Protein AF-A0A7J4ULU9-F1 (afdb_monomer_lite)

Structure (mmCIF, N/CA/C/O backbone):
data_AF-A0A7J4ULU9-F1
#
_entry.id   AF-A0A7J4ULU9-F1
#
loop_
_atom_site.group_PDB
_atom_site.id
_atom_site.type_symbol
_atom_site.label_atom_id
_atom_site.label_alt_id
_atom_site.label_comp_id
_atom_site.label_asym_id
_atom_site.label_entity_id
_atom_site.label_seq_id
_atom_site.pdbx_PDB_ins_code
_atom_site.Cartn_x
_atom_site.Cartn_y
_atom_site.Cartn_z
_atom_site.occupancy
_atom_site.B_iso_or_equiv
_atom_site.auth_seq_id
_atom_site.auth_comp_id
_atom_site.auth_asym_id
_atom_site.auth_atom_id
_atom_site.pdbx_PDB_model_num
ATOM 1 N N . MET A 1 1 ? 17.806 -40.632 -5.665 1.00 37.16 1 MET A N 1
ATOM 2 C CA . MET A 1 1 ? 18.180 -39.779 -4.515 1.00 37.16 1 MET A CA 1
ATOM 3 C C . MET A 1 1 ? 17.294 -38.554 -4.543 1.00 37.16 1 MET A C 1
ATOM 5 O O . MET A 1 1 ? 17.529 -37.665 -5.357 1.00 37.16 1 MET A O 1
ATOM 9 N N . ASP A 1 2 ? 16.265 -38.536 -3.700 1.00 34.25 2 ASP A N 1
ATOM 10 C CA . ASP A 1 2 ? 15.380 -37.383 -3.568 1.00 34.25 2 ASP A CA 1
ATOM 11 C C . ASP A 1 2 ? 16.182 -36.185 -3.070 1.00 34.25 2 ASP A C 1
ATOM 13 O O . ASP A 1 2 ? 16.735 -36.183 -1.966 1.00 34.25 2 ASP A O 1
ATOM 17 N N . LYS A 1 3 ? 16.294 -35.160 -3.916 1.00 36.47 3 LYS A N 1
ATOM 18 C CA . LYS A 1 3 ? 16.848 -33.873 -3.508 1.00 36.47 3 LYS A CA 1
ATOM 19 C C . LYS A 1 3 ? 15.833 -33.239 -2.566 1.00 36.47 3 LYS A C 1
ATOM 21 O O . LYS A 1 3 ? 14.922 -32.565 -3.032 1.00 36.47 3 LYS A O 1
ATOM 26 N N . LYS A 1 4 ? 15.990 -33.463 -1.255 1.00 39.88 4 LYS A N 1
ATOM 27 C CA . LYS A 1 4 ? 15.256 -32.711 -0.231 1.00 39.88 4 LYS A CA 1
ATOM 28 C C . LYS A 1 4 ? 15.354 -31.226 -0.574 1.00 39.88 4 LYS A C 1
ATOM 30 O O . LYS A 1 4 ? 16.458 -30.693 -0.729 1.00 39.88 4 LYS A O 1
ATOM 35 N N . GLU A 1 5 ? 14.202 -30.587 -0.756 1.00 34.53 5 GLU A N 1
ATOM 36 C CA . GLU A 1 5 ? 14.118 -29.152 -0.984 1.00 34.53 5 GLU A CA 1
ATOM 37 C C . GLU A 1 5 ? 14.754 -28.441 0.210 1.00 34.53 5 GLU A C 1
ATOM 39 O O . GLU A 1 5 ? 14.210 -28.400 1.308 1.00 34.53 5 GLU A O 1
ATOM 44 N N . THR A 1 6 ? 15.959 -27.917 0.003 1.00 38.84 6 THR A N 1
ATOM 45 C CA . THR A 1 6 ? 16.602 -27.038 0.976 1.00 38.84 6 THR A CA 1
ATOM 46 C C . THR A 1 6 ? 15.812 -25.744 1.010 1.00 38.84 6 THR A C 1
ATOM 48 O O . THR A 1 6 ? 15.718 -25.044 -0.006 1.00 38.84 6 THR A O 1
ATOM 51 N N . THR A 1 7 ? 15.231 -25.428 2.166 1.00 45.28 7 THR A N 1
ATOM 52 C CA . THR A 1 7 ? 14.490 -24.182 2.341 1.00 45.28 7 THR A CA 1
ATOM 53 C C . THR A 1 7 ? 15.442 -22.999 2.158 1.00 45.28 7 THR A C 1
ATOM 55 O O . THR A 1 7 ? 16.666 -23.115 2.292 1.00 45.28 7 THR A O 1
ATOM 58 N N . PHE A 1 8 ? 14.900 -21.817 1.858 1.00 34.31 8 PHE A N 1
ATOM 59 C CA . PHE A 1 8 ? 15.703 -20.592 1.780 1.00 34.31 8 PHE A CA 1
ATOM 60 C C . PHE A 1 8 ? 16.504 -20.347 3.078 1.00 34.31 8 PHE A C 1
ATOM 62 O O . PHE A 1 8 ? 17.618 -19.825 3.027 1.00 34.31 8 PHE A O 1
ATOM 69 N N . SER A 1 9 ? 15.977 -20.808 4.223 1.00 57.66 9 SER A N 1
ATOM 70 C CA . SER A 1 9 ? 16.643 -20.726 5.526 1.00 57.66 9 SER A CA 1
ATOM 71 C C . SER A 1 9 ? 17.900 -21.604 5.612 1.00 57.66 9 SER A C 1
ATOM 73 O O . SER A 1 9 ? 18.912 -21.165 6.156 1.00 57.66 9 SER A O 1
ATOM 75 N N . ASP A 1 10 ? 17.894 -22.784 4.985 1.00 69.56 10 ASP A N 1
ATOM 76 C CA . ASP A 1 10 ? 19.014 -23.733 5.044 1.00 69.56 10 ASP A CA 1
ATOM 77 C C . ASP A 1 10 ? 20.193 -23.255 4.196 1.00 69.56 10 ASP A C 1
ATOM 79 O O . ASP A 1 10 ? 21.352 -23.343 4.598 1.00 69.56 10 ASP A O 1
ATOM 83 N N . ARG A 1 11 ? 19.909 -22.652 3.037 1.00 67.94 11 ARG A N 1
ATOM 84 C CA . ARG A 1 11 ? 20.956 -22.069 2.182 1.00 67.94 11 ARG A CA 1
ATOM 85 C C . ARG A 1 11 ? 21.613 -20.855 2.826 1.00 67.94 11 ARG A C 1
ATOM 87 O O . ARG A 1 11 ? 22.824 -20.683 2.695 1.00 67.94 11 ARG A O 1
ATOM 94 N N . ALA A 1 12 ? 20.829 -20.032 3.521 1.00 71.38 12 ALA A N 1
ATOM 95 C CA . ALA A 1 12 ? 21.355 -18.897 4.267 1.00 71.38 12 ALA A CA 1
ATOM 96 C C . ALA A 1 12 ? 22.280 -19.366 5.401 1.00 71.38 12 ALA A C 1
ATOM 98 O O . ALA A 1 12 ? 23.395 -18.858 5.509 1.00 71.38 12 ALA A O 1
ATOM 99 N N . LYS A 1 13 ? 21.872 -20.389 6.168 1.00 80.69 13 LYS A N 1
ATOM 100 C CA . LYS A 1 13 ? 22.698 -20.994 7.227 1.00 80.69 13 LYS A CA 1
ATOM 101 C C . LYS A 1 13 ? 24.030 -21.519 6.692 1.00 80.69 13 LYS A C 1
ATOM 103 O O . LYS A 1 13 ? 25.082 -21.109 7.173 1.00 80.69 13 LYS A O 1
ATOM 108 N N . VAL A 1 14 ? 24.003 -22.328 5.629 1.00 82.25 14 VAL A N 1
ATOM 109 C CA . VAL A 1 14 ? 25.229 -22.844 4.988 1.00 82.25 14 VAL A CA 1
ATOM 110 C C . VAL A 1 14 ? 26.133 -21.702 4.507 1.00 82.25 14 VAL A C 1
ATOM 112 O O . VAL A 1 14 ? 27.355 -21.778 4.626 1.00 82.25 14 VAL A O 1
ATOM 115 N N . GLY A 1 15 ? 25.550 -20.625 3.973 1.00 80.94 15 GLY A N 1
ATOM 116 C CA . GLY A 1 15 ? 26.297 -19.438 3.556 1.00 80.94 15 GLY A CA 1
ATOM 117 C C . GLY A 1 15 ? 26.982 -18.706 4.714 1.00 80.94 15 GLY A C 1
ATOM 118 O O . GLY A 1 15 ? 28.115 -18.256 4.558 1.00 80.94 15 GLY A O 1
ATOM 119 N N . MET A 1 16 ? 26.319 -18.614 5.868 1.00 84.25 16 MET A N 1
ATOM 120 C CA . MET A 1 16 ? 26.855 -17.984 7.078 1.00 84.25 16 MET A CA 1
ATOM 121 C C . MET A 1 16 ? 27.982 -18.814 7.697 1.00 84.25 16 MET A C 1
ATOM 123 O O . MET A 1 16 ? 29.044 -18.268 7.972 1.00 84.25 16 MET A O 1
ATOM 127 N N . ILE A 1 17 ? 27.807 -20.135 7.792 1.00 88.00 17 ILE A N 1
ATOM 128 C CA . ILE A 1 17 ? 28.844 -21.062 8.275 1.00 88.00 17 ILE A CA 1
ATOM 129 C C . ILE A 1 17 ? 30.106 -20.949 7.411 1.00 88.00 17 ILE A C 1
ATOM 131 O O . ILE A 1 17 ? 31.205 -20.737 7.919 1.00 88.00 17 ILE A O 1
ATOM 135 N N . LYS A 1 18 ? 29.955 -20.999 6.080 1.00 87.12 18 LYS A N 1
ATOM 136 C CA . LYS A 1 18 ? 31.081 -20.834 5.145 1.00 87.12 18 LYS A CA 1
ATOM 137 C C . LYS A 1 18 ? 31.763 -19.474 5.265 1.00 87.12 18 LYS A C 1
ATOM 139 O O . LYS A 1 18 ? 32.968 -19.378 5.042 1.00 87.12 18 LYS A O 1
ATOM 144 N N . TRP A 1 19 ? 31.004 -18.420 5.563 1.00 90.00 19 TRP A N 1
ATOM 145 C CA . TRP A 1 19 ? 31.569 -17.094 5.777 1.00 90.00 19 TRP A CA 1
ATOM 146 C C . TRP A 1 19 ? 32.440 -17.065 7.038 1.00 90.00 19 TRP A C 1
ATOM 148 O O . TRP A 1 19 ? 33.569 -16.594 6.936 1.00 90.00 19 TRP A O 1
ATOM 158 N N . SER A 1 20 ? 31.979 -17.626 8.162 1.00 91.00 20 SER A N 1
ATOM 159 C CA . SER A 1 20 ? 32.756 -17.708 9.413 1.00 91.00 20 SER A CA 1
ATOM 160 C C . SER A 1 20 ? 34.044 -18.507 9.235 1.00 91.00 20 SER A C 1
ATOM 162 O O . SER A 1 20 ? 35.120 -17.999 9.536 1.00 91.00 20 SER A O 1
ATOM 164 N N . LEU A 1 21 ? 33.961 -19.688 8.609 1.00 91.75 21 LEU A N 1
ATOM 165 C CA . LEU A 1 21 ? 35.138 -20.511 8.294 1.00 91.75 21 LEU A CA 1
ATOM 166 C C . LEU A 1 21 ? 36.170 -19.746 7.447 1.00 91.75 21 LEU A C 1
ATOM 168 O O . LEU A 1 21 ? 37.372 -19.838 7.676 1.00 91.75 21 LEU A O 1
ATOM 172 N N . LYS A 1 22 ? 35.715 -18.941 6.475 1.00 90.56 22 LYS A N 1
ATOM 173 C CA . LYS A 1 22 ? 36.603 -18.119 5.632 1.00 90.56 22 LYS A CA 1
ATOM 174 C C . LYS A 1 22 ? 37.327 -17.012 6.417 1.00 90.56 22 LYS A C 1
ATOM 176 O O . LYS A 1 22 ? 38.350 -16.526 5.944 1.00 90.56 22 LYS A O 1
ATOM 181 N N . HIS A 1 23 ? 36.810 -16.613 7.577 1.00 90.25 23 HIS A N 1
ATOM 182 C CA . HIS A 1 23 ? 37.430 -15.613 8.453 1.00 90.25 23 HIS A CA 1
ATOM 183 C C . HIS A 1 23 ? 38.267 -16.251 9.569 1.00 90.25 23 HIS A C 1
ATOM 185 O O . HIS A 1 23 ? 38.680 -15.554 10.485 1.00 90.25 23 HIS A O 1
ATOM 191 N N . GLY A 1 24 ? 38.571 -17.549 9.454 1.00 93.12 24 GLY A N 1
ATOM 192 C CA . GLY A 1 24 ? 39.467 -18.254 10.369 1.00 93.12 24 GLY A CA 1
ATOM 193 C C . GLY A 1 24 ? 38.784 -18.809 11.614 1.00 93.12 24 GLY A C 1
ATOM 194 O O . GLY A 1 24 ? 39.467 -19.377 12.459 1.00 93.12 24 GLY A O 1
ATOM 195 N N . GLU A 1 25 ? 37.461 -18.689 11.719 1.00 95.81 25 GLU A N 1
ATOM 196 C CA . GLU A 1 25 ? 36.727 -19.271 12.837 1.00 95.81 25 GLU A CA 1
ATOM 197 C C . GLU A 1 25 ? 36.617 -20.786 12.700 1.00 95.81 25 GLU A C 1
ATOM 199 O O . GLU A 1 25 ? 36.428 -21.325 11.607 1.00 95.81 25 GLU A O 1
ATOM 204 N N . THR A 1 26 ? 36.674 -21.470 13.836 1.00 95.25 26 THR A N 1
ATOM 205 C CA . THR A 1 26 ? 36.493 -22.917 13.948 1.00 95.25 26 THR A CA 1
ATOM 206 C C . THR A 1 26 ? 35.528 -23.204 15.085 1.00 95.25 26 THR A C 1
ATOM 208 O O . THR A 1 26 ? 35.628 -22.576 16.133 1.00 95.25 26 THR A O 1
ATOM 211 N N . GLY A 1 27 ? 34.623 -24.158 14.906 1.00 94.50 27 GLY A N 1
ATOM 212 C CA . GLY A 1 27 ? 33.642 -24.514 15.926 1.00 94.50 27 GLY A CA 1
ATOM 213 C C . GLY A 1 27 ? 32.525 -25.373 15.354 1.00 94.50 27 GLY A C 1
ATOM 214 O O . GLY A 1 27 ? 32.543 -25.740 14.174 1.00 94.50 27 GLY A O 1
ATOM 215 N N . SER A 1 28 ? 31.553 -25.692 16.197 1.00 96.12 28 SER A N 1
ATOM 216 C CA . SER A 1 28 ? 30.284 -26.290 15.789 1.00 96.12 28 SER A CA 1
ATOM 217 C C . SER A 1 28 ? 29.508 -25.372 14.830 1.00 96.12 28 SER A C 1
ATOM 219 O O . SER A 1 28 ? 29.766 -24.170 14.734 1.00 96.12 28 SER A O 1
ATOM 221 N N . GLU A 1 29 ? 28.534 -25.926 14.099 1.00 91.00 29 GLU A N 1
ATOM 222 C CA . GLU A 1 29 ? 27.710 -25.129 13.177 1.00 91.00 29 GLU A CA 1
ATOM 223 C C . GLU A 1 29 ? 27.000 -23.965 13.883 1.00 91.00 29 GLU A C 1
ATOM 225 O O . GLU A 1 29 ? 26.914 -22.875 13.315 1.00 91.00 29 GLU A O 1
ATOM 230 N N . ASP A 1 30 ? 26.536 -24.171 15.118 1.00 89.44 30 ASP A N 1
ATOM 231 C CA . ASP A 1 30 ? 25.844 -23.146 15.898 1.00 89.44 30 ASP A CA 1
ATOM 232 C C . ASP A 1 30 ? 26.789 -22.014 16.323 1.00 89.44 30 ASP A C 1
ATOM 234 O O . ASP A 1 30 ? 26.444 -20.844 16.142 1.00 89.44 30 ASP A O 1
ATOM 238 N N . GLU A 1 31 ? 28.009 -22.334 16.766 1.00 91.62 31 GLU A N 1
ATOM 239 C CA . GLU A 1 31 ? 29.041 -21.338 17.099 1.00 91.62 31 GLU A CA 1
ATOM 240 C C . GLU A 1 31 ? 29.440 -20.516 15.864 1.00 91.62 31 GLU A C 1
ATOM 242 O O . GLU A 1 31 ? 29.519 -19.285 15.908 1.00 91.62 31 GLU A O 1
ATOM 247 N N . LEU A 1 32 ? 29.607 -21.176 14.712 1.00 91.56 32 LEU A N 1
ATOM 248 C CA . LEU A 1 32 ? 29.917 -20.505 13.448 1.00 91.56 32 LEU A CA 1
ATOM 249 C C . LEU A 1 32 ? 28.759 -19.614 12.975 1.00 91.56 32 LEU A C 1
ATOM 251 O O . LEU A 1 32 ? 28.996 -18.539 12.415 1.00 91.56 32 LEU A O 1
ATOM 255 N N . LEU A 1 33 ? 27.508 -20.031 13.186 1.00 83.00 33 LEU A N 1
ATOM 256 C CA . LEU A 1 33 ? 26.324 -19.232 12.869 1.00 83.00 33 LEU A CA 1
ATOM 257 C C . LEU A 1 33 ? 26.186 -18.019 13.785 1.00 83.00 33 LEU A C 1
ATOM 259 O O . LEU A 1 33 ? 25.854 -16.934 13.300 1.00 83.00 33 LEU A O 1
ATOM 263 N N . GLU A 1 34 ? 26.417 -18.187 15.083 1.00 83.19 34 GLU A N 1
ATOM 264 C CA . GLU A 1 34 ? 26.374 -17.106 16.063 1.00 83.19 34 GLU A CA 1
ATOM 265 C C . GLU A 1 34 ? 27.452 -16.061 15.769 1.00 83.19 34 GLU A C 1
ATOM 267 O O . GLU A 1 34 ? 27.141 -14.871 15.651 1.00 83.19 34 GLU A O 1
ATOM 272 N N . TYR A 1 35 ? 28.676 -16.511 15.481 1.00 90.94 35 TYR A N 1
ATOM 273 C CA . TYR A 1 35 ? 29.751 -15.641 15.022 1.00 90.94 35 TYR A CA 1
ATOM 274 C C . TYR A 1 35 ? 29.369 -14.868 13.753 1.00 90.94 35 TYR A C 1
ATOM 276 O O . TYR A 1 35 ? 29.525 -13.645 13.696 1.00 90.94 35 TYR A O 1
ATOM 284 N N . ALA A 1 36 ? 28.826 -15.549 12.735 1.00 87.62 36 ALA A N 1
ATOM 285 C CA . ALA A 1 36 ? 28.378 -14.892 11.509 1.00 87.62 36 ALA A CA 1
ATOM 286 C C . ALA A 1 36 ? 27.279 -13.859 11.790 1.00 87.62 36 ALA A C 1
ATOM 288 O O . ALA A 1 36 ? 27.306 -12.775 11.217 1.00 87.62 36 ALA A O 1
ATOM 289 N N . ARG A 1 37 ? 26.312 -14.154 12.668 1.00 80.56 37 ARG A N 1
ATOM 290 C CA . ARG A 1 37 ? 25.234 -13.213 13.028 1.00 80.56 37 ARG A CA 1
ATOM 291 C C . ARG A 1 37 ? 25.770 -11.965 13.723 1.00 80.56 37 ARG A C 1
ATOM 293 O O . ARG A 1 37 ? 25.309 -10.870 13.409 1.00 80.56 37 ARG A O 1
ATOM 300 N N . ALA A 1 38 ? 26.732 -12.130 14.629 1.00 82.62 38 ALA A N 1
ATOM 301 C CA . ALA A 1 38 ? 27.337 -11.028 15.370 1.00 82.62 38 ALA A CA 1
ATOM 302 C C . ALA A 1 38 ? 28.232 -10.143 14.482 1.00 82.62 38 ALA A C 1
ATOM 304 O O . ALA A 1 38 ? 28.237 -8.919 14.625 1.00 82.62 38 ALA A O 1
ATOM 305 N N . ASN A 1 39 ? 28.956 -10.751 13.535 1.00 84.62 39 ASN A N 1
ATOM 306 C CA . ASN A 1 39 ? 30.014 -10.075 12.778 1.00 84.62 39 ASN A CA 1
ATOM 307 C C . ASN A 1 39 ? 29.630 -9.691 11.346 1.00 84.62 39 ASN A C 1
ATOM 309 O O . ASN A 1 39 ? 30.207 -8.758 10.782 1.00 84.62 39 ASN A O 1
ATOM 313 N N . MET A 1 40 ? 28.609 -10.317 10.753 1.00 80.00 40 MET A N 1
ATOM 314 C CA . MET A 1 40 ? 28.008 -9.838 9.508 1.00 80.00 40 MET A CA 1
ATOM 315 C C . MET A 1 40 ? 27.129 -8.616 9.802 1.00 80.00 40 MET A C 1
ATOM 317 O O . MET A 1 40 ? 25.906 -8.662 9.665 1.00 80.00 40 MET A O 1
ATOM 321 N N . LYS A 1 41 ? 27.749 -7.492 10.188 1.00 58.91 41 LYS A N 1
ATOM 322 C CA . LYS A 1 41 ? 27.082 -6.190 10.312 1.00 58.91 41 LYS A CA 1
ATOM 323 C C . LYS A 1 41 ? 26.489 -5.810 8.964 1.00 58.91 41 LYS A C 1
ATOM 325 O O . LYS A 1 41 ? 27.201 -5.331 8.088 1.00 58.91 41 LYS A O 1
ATOM 330 N N . GLY A 1 42 ? 25.194 -6.076 8.801 1.00 57.44 42 GLY A N 1
ATOM 331 C CA . GLY A 1 42 ? 24.359 -5.549 7.728 1.00 57.44 42 GLY A CA 1
ATOM 332 C C . GLY A 1 42 ? 25.014 -5.572 6.354 1.00 57.44 42 GLY A C 1
ATOM 333 O O . GLY A 1 42 ? 24.895 -4.587 5.631 1.00 57.44 42 GLY A O 1
ATOM 334 N N . VAL A 1 43 ? 25.724 -6.651 5.987 1.00 49.59 43 VAL A N 1
ATOM 335 C CA . VAL A 1 43 ? 26.193 -6.773 4.608 1.00 49.59 43 VAL A CA 1
ATOM 336 C C . VAL A 1 43 ? 24.951 -7.005 3.780 1.00 49.59 43 VAL A C 1
ATOM 338 O O . VAL A 1 43 ? 24.482 -8.138 3.674 1.00 49.59 43 VAL A O 1
ATOM 341 N N . ASP A 1 44 ? 24.396 -5.895 3.301 1.00 50.47 44 ASP A N 1
ATOM 342 C CA . ASP A 1 44 ? 23.133 -5.810 2.604 1.00 50.47 44 ASP A CA 1
ATOM 343 C C . ASP A 1 44 ? 23.095 -6.946 1.591 1.00 50.47 44 ASP A C 1
ATOM 345 O O . ASP A 1 44 ? 23.862 -6.981 0.624 1.00 50.47 44 ASP A O 1
ATOM 349 N N . HIS A 1 45 ? 22.269 -7.947 1.882 1.00 44.72 45 HIS A N 1
ATOM 350 C CA . HIS A 1 45 ? 22.198 -9.151 1.073 1.00 44.72 45 HIS A CA 1
ATOM 351 C C . HIS A 1 45 ? 21.811 -8.772 -0.361 1.00 44.72 45 HIS A C 1
ATOM 353 O O . HIS A 1 45 ? 22.281 -9.393 -1.312 1.00 44.72 45 HIS A O 1
ATOM 359 N N . SER A 1 46 ? 21.067 -7.670 -0.521 1.00 42.28 46 SER A N 1
ATOM 360 C CA . SER A 1 46 ? 20.755 -7.083 -1.814 1.00 42.28 46 SER A CA 1
ATOM 361 C C . SER A 1 46 ? 22.005 -6.540 -2.515 1.00 42.28 46 SER A C 1
ATOM 363 O O . SER A 1 46 ? 22.187 -6.827 -3.692 1.00 42.28 46 SER A O 1
ATOM 365 N N . SER A 1 47 ? 22.933 -5.879 -1.813 1.00 45.00 47 SER A N 1
ATOM 366 C CA . SER A 1 47 ? 24.213 -5.411 -2.371 1.00 45.00 47 SER A CA 1
ATOM 367 C C . SER A 1 47 ? 25.132 -6.556 -2.819 1.00 45.00 47 SER A C 1
ATOM 369 O O . SER A 1 47 ? 25.782 -6.450 -3.858 1.00 45.00 47 SER A O 1
ATOM 371 N N . LYS A 1 48 ? 25.154 -7.682 -2.091 1.00 51.47 48 LYS A N 1
ATOM 372 C CA . LYS A 1 48 ? 25.918 -8.887 -2.467 1.00 51.47 48 LYS A CA 1
ATOM 373 C C . LYS A 1 48 ? 25.273 -9.642 -3.623 1.00 51.47 48 LYS A C 1
ATOM 375 O O . LYS A 1 48 ? 25.990 -10.102 -4.504 1.00 51.47 48 LYS A O 1
ATOM 380 N N . VAL A 1 49 ? 23.944 -9.744 -3.651 1.00 49.44 49 VAL A N 1
ATOM 381 C CA . VAL A 1 49 ? 23.206 -10.321 -4.785 1.00 49.44 49 VAL A CA 1
ATOM 382 C C . VAL A 1 49 ? 23.364 -9.439 -6.025 1.00 49.44 49 VAL A C 1
ATOM 384 O O . VAL A 1 49 ? 23.646 -9.966 -7.095 1.00 49.44 49 VAL A O 1
ATOM 387 N N . LYS A 1 50 ? 23.290 -8.108 -5.883 1.00 46.81 50 LYS A N 1
ATOM 388 C CA . LYS A 1 50 ? 23.573 -7.140 -6.954 1.00 46.81 50 LYS A CA 1
ATOM 389 C C . LYS A 1 50 ? 25.006 -7.292 -7.457 1.00 46.81 50 LYS A C 1
ATOM 391 O O . LYS A 1 50 ? 25.191 -7.511 -8.648 1.00 46.81 50 LYS A O 1
ATOM 396 N N . LYS A 1 51 ? 26.009 -7.276 -6.568 1.00 54.22 51 LYS A N 1
ATOM 397 C CA . LYS A 1 51 ? 27.411 -7.519 -6.944 1.00 54.22 51 LYS A CA 1
ATOM 398 C C . LYS A 1 51 ? 27.595 -8.878 -7.611 1.00 54.22 51 LYS A C 1
ATOM 400 O O . LYS A 1 51 ? 28.296 -8.932 -8.601 1.00 54.22 51 LYS A O 1
ATOM 405 N N . GLY A 1 52 ? 26.943 -9.935 -7.129 1.00 61.00 52 GLY A N 1
ATOM 406 C CA . GLY A 1 52 ? 27.049 -11.284 -7.691 1.00 61.00 52 GLY A CA 1
ATOM 407 C C . GLY A 1 52 ? 26.369 -11.459 -9.051 1.00 61.00 52 GLY A C 1
ATOM 408 O O . GLY A 1 52 ? 26.850 -12.224 -9.878 1.00 61.00 52 GLY A O 1
ATOM 409 N N . ILE A 1 53 ? 25.256 -10.763 -9.303 1.00 51.69 53 ILE A N 1
ATOM 410 C CA . ILE A 1 53 ? 24.586 -10.764 -10.612 1.00 51.69 53 ILE A CA 1
ATOM 411 C C . ILE A 1 53 ? 25.389 -9.918 -11.605 1.00 51.69 53 ILE A C 1
ATOM 413 O O . ILE A 1 53 ? 25.664 -10.396 -12.700 1.00 51.69 53 ILE A O 1
ATOM 417 N N . HIS A 1 54 ? 25.826 -8.718 -11.211 1.00 54.78 54 HIS A N 1
ATOM 418 C CA . HIS A 1 54 ? 26.652 -7.849 -12.055 1.00 54.78 54 HIS A CA 1
ATOM 419 C C . HIS A 1 54 ? 28.067 -8.395 -12.285 1.00 54.78 54 HIS A C 1
ATOM 421 O O . HIS A 1 54 ? 28.627 -8.173 -13.344 1.00 54.78 54 HIS A O 1
ATOM 427 N N . SER A 1 55 ? 28.644 -9.143 -11.341 1.00 64.12 55 SER A N 1
ATOM 428 C CA . SER A 1 55 ? 29.941 -9.802 -11.543 1.00 64.12 55 SER A CA 1
ATOM 429 C C . SER A 1 55 ? 29.841 -11.068 -12.389 1.00 64.12 55 SER A C 1
ATOM 431 O O . SER A 1 55 ? 30.862 -11.596 -12.809 1.00 64.12 55 SER A O 1
ATOM 433 N N . LYS A 1 56 ? 28.636 -11.631 -12.543 1.00 70.81 56 LYS A N 1
ATOM 434 C CA . LYS A 1 56 ? 28.400 -12.835 -13.349 1.00 70.81 56 LYS A CA 1
ATOM 435 C C . LYS A 1 56 ? 28.036 -12.494 -14.795 1.00 70.81 56 LYS A C 1
ATOM 437 O O . LYS A 1 56 ? 28.244 -13.324 -15.675 1.00 70.81 56 LYS A O 1
ATOM 442 N N . TYR A 1 57 ? 27.456 -11.319 -15.021 1.00 71.38 57 TYR A N 1
ATOM 443 C CA . TYR A 1 57 ? 27.003 -10.868 -16.328 1.00 71.38 57 TYR A CA 1
ATOM 444 C C . TYR A 1 57 ? 27.566 -9.476 -16.601 1.00 71.38 57 TYR A C 1
ATOM 446 O O . TYR A 1 57 ? 27.164 -8.508 -15.958 1.00 71.38 57 TYR A O 1
ATOM 454 N N . ASP A 1 58 ? 28.452 -9.390 -17.591 1.00 72.06 58 ASP A N 1
ATOM 455 C CA . ASP A 1 58 ? 29.207 -8.174 -17.925 1.00 72.06 58 ASP A CA 1
ATOM 456 C C . ASP A 1 58 ? 28.340 -7.054 -18.526 1.00 72.06 58 ASP A C 1
ATOM 458 O O . ASP A 1 58 ? 28.805 -5.936 -18.739 1.00 72.06 58 ASP A O 1
ATOM 462 N N . SER A 1 59 ? 27.064 -7.332 -18.813 1.00 73.69 59 SER A N 1
ATOM 463 C CA . SER A 1 59 ? 26.135 -6.355 -19.372 1.00 73.69 59 SER A CA 1
ATOM 464 C C . SER A 1 59 ? 24.692 -6.570 -18.912 1.00 73.69 59 SER A C 1
ATOM 466 O O . SER A 1 59 ? 24.261 -7.671 -18.558 1.00 73.69 59 SER A O 1
ATOM 468 N N . GLN A 1 60 ? 23.904 -5.495 -18.973 1.00 57.38 60 GLN A N 1
ATOM 469 C CA . GLN A 1 60 ? 22.464 -5.520 -18.701 1.00 57.38 60 GLN A CA 1
ATOM 470 C C . GLN A 1 60 ? 21.688 -6.401 -19.702 1.00 57.38 60 GLN A C 1
ATOM 472 O O . GLN A 1 60 ? 20.666 -6.993 -19.339 1.00 57.38 60 GLN A O 1
ATOM 477 N N . GLY A 1 61 ? 22.190 -6.535 -20.936 1.00 71.38 61 GLY A N 1
ATOM 478 C CA . GLY A 1 61 ? 21.627 -7.432 -21.950 1.00 71.38 61 GLY A CA 1
ATOM 479 C C . GLY A 1 61 ? 21.675 -8.892 -21.499 1.00 71.38 61 GLY A C 1
ATOM 480 O O . GLY A 1 61 ? 20.642 -9.554 -21.448 1.00 71.38 61 GLY A O 1
ATOM 481 N N . LEU A 1 62 ? 22.837 -9.347 -21.023 1.00 65.56 62 LEU A N 1
ATOM 482 C CA . LEU A 1 62 ? 23.037 -10.721 -20.547 1.00 65.56 62 LEU A CA 1
ATOM 483 C C . LEU A 1 62 ? 22.182 -11.059 -19.314 1.00 65.56 62 LEU A C 1
ATOM 485 O O . LEU A 1 62 ? 21.680 -12.175 -19.176 1.00 65.56 62 LEU A O 1
ATOM 489 N N . ILE A 1 63 ? 21.965 -10.085 -18.423 1.00 56.88 63 ILE A N 1
ATOM 490 C CA . ILE A 1 63 ? 21.059 -10.246 -17.274 1.00 56.88 63 ILE A CA 1
ATOM 491 C C . ILE A 1 63 ? 19.618 -10.472 -17.754 1.00 56.88 63 ILE A C 1
ATOM 493 O O . ILE A 1 63 ? 18.920 -11.353 -17.242 1.00 56.88 63 ILE A O 1
ATOM 497 N N . SER A 1 64 ? 19.178 -9.687 -18.739 1.00 62.00 64 SER A N 1
ATOM 498 C CA . SER A 1 64 ? 17.825 -9.763 -19.303 1.00 62.00 64 SER A CA 1
ATOM 499 C C . SER A 1 64 ? 17.603 -11.082 -20.047 1.00 62.00 64 SER A C 1
ATOM 501 O O . SER A 1 64 ? 16.577 -11.739 -19.862 1.00 62.00 64 SER A O 1
ATOM 503 N N . GLU A 1 65 ? 18.595 -11.523 -20.820 1.00 73.06 65 GLU A N 1
ATOM 504 C CA . GLU A 1 65 ? 18.595 -12.823 -21.494 1.00 73.06 65 GLU A CA 1
ATOM 505 C C . GLU A 1 65 ? 18.496 -13.984 -20.501 1.00 73.06 65 GLU A C 1
ATOM 507 O O . GLU A 1 65 ? 17.656 -14.871 -20.668 1.00 73.06 65 GLU A O 1
ATOM 512 N N . GLU A 1 66 ? 19.283 -13.966 -19.422 1.00 76.19 66 GLU A N 1
ATOM 513 C CA . GLU A 1 66 ? 19.218 -14.998 -18.385 1.00 76.19 66 GLU A CA 1
ATOM 514 C C . GLU A 1 66 ? 17.857 -15.014 -17.677 1.00 76.19 66 GLU A C 1
ATOM 516 O O . GLU A 1 66 ? 17.323 -16.089 -17.378 1.00 76.19 66 GLU A O 1
ATOM 521 N N . TYR A 1 67 ? 17.276 -13.845 -17.394 1.00 66.06 67 TYR A N 1
ATOM 522 C CA . TYR A 1 67 ? 15.946 -13.760 -16.794 1.00 66.06 67 TYR A CA 1
ATOM 523 C C . TYR A 1 67 ? 14.889 -14.386 -17.711 1.00 66.06 67 TYR A C 1
ATOM 525 O O . TYR A 1 67 ? 14.144 -15.276 -17.284 1.00 66.06 67 TYR A O 1
ATOM 533 N N . ASN A 1 68 ? 14.892 -14.000 -18.990 1.00 72.56 68 ASN A N 1
ATOM 534 C CA . ASN A 1 68 ? 14.009 -14.558 -20.012 1.00 72.56 68 ASN A CA 1
ATOM 535 C C . ASN A 1 68 ? 14.189 -16.073 -20.145 1.00 72.56 68 ASN A C 1
ATOM 537 O O . ASN A 1 68 ? 13.207 -16.818 -20.191 1.00 72.56 68 ASN A O 1
ATOM 541 N N . ARG A 1 69 ? 15.435 -16.556 -20.124 1.00 85.12 69 ARG A N 1
ATOM 542 C CA . ARG A 1 69 ? 15.754 -17.986 -20.163 1.00 85.12 69 ARG A CA 1
ATOM 543 C C . ARG A 1 69 ? 15.180 -18.728 -18.956 1.00 85.12 69 ARG A C 1
ATOM 545 O O . ARG A 1 69 ? 14.547 -19.768 -19.119 1.00 85.12 69 ARG A O 1
ATOM 552 N N . ARG A 1 70 ? 15.349 -18.208 -17.736 1.00 79.44 70 ARG A N 1
ATOM 553 C CA . ARG A 1 70 ? 14.802 -18.827 -16.510 1.00 79.44 70 ARG A CA 1
ATOM 554 C C . ARG A 1 70 ? 13.282 -18.871 -16.506 1.00 79.44 70 ARG A C 1
ATOM 556 O O . ARG A 1 70 ? 12.710 -19.885 -16.110 1.00 79.44 70 ARG A O 1
ATOM 563 N N . MET A 1 71 ? 12.646 -17.789 -16.946 1.00 84.25 71 MET A N 1
ATOM 564 C CA . MET A 1 71 ? 11.196 -17.715 -17.088 1.00 84.25 71 MET A CA 1
ATOM 565 C C . MET A 1 71 ? 10.702 -18.762 -18.091 1.00 84.25 71 MET A C 1
ATOM 567 O O . MET A 1 71 ? 9.862 -19.587 -17.738 1.00 84.25 71 MET A O 1
ATOM 571 N N . LYS A 1 72 ? 11.285 -18.813 -19.295 1.00 87.50 72 LYS A N 1
ATOM 572 C CA . LYS A 1 72 ? 10.945 -19.824 -20.304 1.00 87.50 72 LYS A CA 1
ATOM 573 C C . LYS A 1 72 ? 11.175 -21.249 -19.793 1.00 87.50 72 LYS A C 1
ATOM 575 O O . LYS A 1 72 ? 10.314 -22.092 -19.976 1.00 87.50 72 LYS A O 1
ATOM 580 N N . LEU A 1 73 ? 12.254 -21.523 -19.056 1.00 89.88 73 LEU A N 1
ATOM 581 C CA . LEU A 1 73 ? 12.476 -22.833 -18.419 1.00 89.88 73 LEU A CA 1
ATOM 582 C C . LEU A 1 73 ? 11.428 -23.193 -17.360 1.00 89.88 73 LEU A C 1
ATOM 584 O O . LEU A 1 73 ? 11.173 -24.372 -17.118 1.00 89.88 73 LEU A O 1
ATOM 588 N N . LYS A 1 74 ? 10.872 -22.204 -16.658 1.00 86.81 74 LYS A N 1
ATOM 589 C CA . LYS A 1 74 ? 9.778 -22.424 -15.707 1.00 86.81 74 LYS A CA 1
ATOM 590 C C . LYS A 1 74 ? 8.492 -22.791 -16.449 1.00 86.81 74 LYS A C 1
ATOM 592 O O . LYS A 1 74 ? 7.831 -23.742 -16.059 1.00 86.81 74 LYS A O 1
ATOM 597 N N . ILE A 1 75 ? 8.190 -22.073 -17.527 1.00 90.12 75 ILE A N 1
ATOM 598 C CA . ILE A 1 75 ? 6.995 -22.278 -18.357 1.00 90.12 75 ILE A CA 1
ATOM 599 C C . ILE A 1 75 ? 7.070 -23.610 -19.111 1.00 90.12 75 ILE A C 1
ATOM 601 O O . ILE A 1 75 ? 6.108 -24.368 -19.101 1.00 90.12 75 ILE A O 1
ATOM 605 N N . ALA A 1 76 ? 8.233 -23.932 -19.681 1.00 95.56 76 ALA A N 1
ATOM 606 C CA . ALA A 1 76 ? 8.522 -25.222 -20.303 1.00 95.56 76 ALA A CA 1
ATOM 607 C C . ALA A 1 76 ? 8.200 -26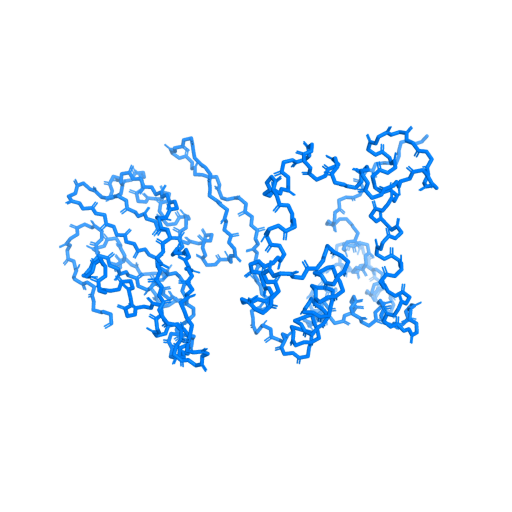.384 -19.357 1.00 95.56 76 ALA A C 1
ATOM 609 O O . ALA A 1 76 ? 7.489 -27.306 -19.730 1.00 95.56 76 ALA A O 1
ATOM 610 N N . ARG A 1 77 ? 8.656 -26.291 -18.100 1.00 95.06 77 ARG A N 1
ATOM 611 C CA . ARG A 1 77 ? 8.359 -27.287 -17.061 1.00 95.06 77 ARG A CA 1
ATOM 612 C C . ARG A 1 77 ? 6.891 -27.315 -16.648 1.00 95.06 77 ARG A C 1
ATOM 614 O O . ARG A 1 77 ? 6.388 -28.385 -16.353 1.00 95.06 77 ARG A O 1
ATOM 621 N N . TYR A 1 78 ? 6.223 -26.164 -16.599 1.00 93.94 78 TYR A N 1
ATOM 622 C CA . TYR A 1 78 ? 4.807 -26.086 -16.235 1.00 93.94 78 TYR A CA 1
ATOM 623 C C . TYR A 1 78 ? 3.910 -26.806 -17.252 1.00 93.94 78 TYR A C 1
ATOM 625 O O . TYR A 1 78 ? 2.984 -27.500 -16.856 1.00 93.94 78 TYR A O 1
ATOM 633 N N . TYR A 1 79 ? 4.211 -26.669 -18.547 1.00 95.69 79 TYR A N 1
ATOM 634 C CA . TYR A 1 79 ? 3.451 -27.301 -19.632 1.00 95.69 79 TYR A CA 1
ATOM 635 C C . TYR A 1 79 ? 4.023 -28.631 -20.129 1.00 95.69 79 TYR A C 1
ATOM 637 O O . TYR A 1 79 ? 3.483 -29.183 -21.081 1.00 95.69 79 TYR A O 1
ATOM 645 N N . ASP A 1 80 ? 5.116 -29.108 -19.534 1.00 96.12 80 ASP A N 1
ATOM 646 C CA . ASP A 1 80 ? 5.877 -30.274 -19.998 1.00 96.12 80 ASP A CA 1
ATOM 647 C C . ASP A 1 80 ? 6.236 -30.218 -21.498 1.00 96.12 80 ASP A C 1
ATOM 649 O O . ASP A 1 80 ? 6.020 -31.147 -22.273 1.00 96.12 80 ASP A O 1
ATOM 653 N N . ILE A 1 81 ? 6.772 -29.074 -21.935 1.00 97.00 81 ILE A N 1
ATOM 654 C CA . ILE A 1 81 ? 7.199 -28.847 -23.323 1.00 97.00 81 ILE A CA 1
ATOM 655 C C . ILE A 1 81 ? 8.700 -28.550 -23.412 1.00 97.00 81 ILE A C 1
ATOM 657 O O . ILE A 1 81 ? 9.283 -27.994 -22.475 1.00 97.00 81 ILE A O 1
ATOM 661 N N . PRO A 1 82 ? 9.350 -28.833 -24.557 1.00 97.44 82 PRO A N 1
ATOM 662 C CA . PRO A 1 82 ? 10.731 -28.423 -24.787 1.00 97.44 82 PRO A CA 1
ATOM 663 C C . PRO A 1 82 ? 10.917 -26.906 -24.643 1.00 97.44 82 PRO A C 1
ATOM 665 O O . PRO A 1 82 ? 10.082 -26.119 -25.083 1.00 97.44 82 PRO A O 1
ATOM 668 N N . PHE A 1 83 ? 12.058 -26.477 -24.092 1.00 94.25 83 PHE A N 1
ATOM 669 C CA . PHE A 1 83 ? 12.383 -25.055 -23.891 1.00 94.25 83 PHE A CA 1
ATOM 670 C C . PHE A 1 83 ? 12.265 -24.210 -25.173 1.00 94.25 83 PHE A C 1
ATOM 672 O O . PHE A 1 83 ? 11.762 -23.088 -25.124 1.00 94.25 83 PHE A O 1
ATOM 679 N N . GLY A 1 84 ? 12.695 -24.756 -26.316 1.00 93.31 84 GLY A N 1
ATOM 680 C CA . GLY A 1 84 ? 12.602 -24.089 -27.620 1.00 93.31 84 GLY A CA 1
ATOM 681 C C . GLY A 1 84 ? 11.165 -23.853 -28.096 1.00 93.31 84 GLY A C 1
ATOM 682 O O . GLY A 1 84 ? 10.939 -22.973 -28.919 1.00 93.31 84 GLY A O 1
ATOM 683 N N . ASN A 1 85 ? 10.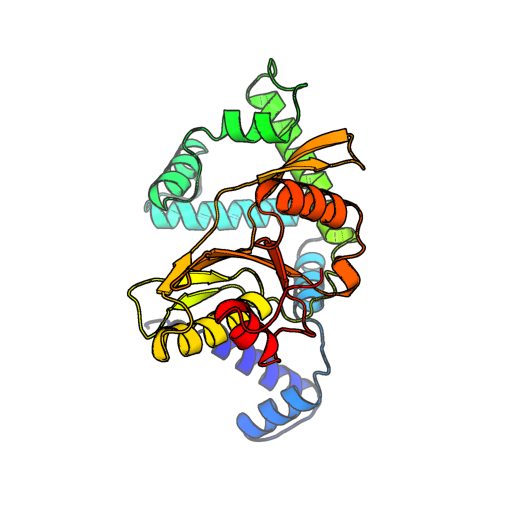193 -24.568 -27.522 1.00 95.94 85 ASN A N 1
ATOM 684 C CA . ASN A 1 85 ? 8.782 -24.499 -27.901 1.00 95.94 85 ASN A CA 1
ATOM 685 C C . ASN A 1 85 ? 7.982 -23.523 -27.022 1.00 95.94 85 ASN A C 1
ATOM 687 O O . ASN A 1 85 ? 6.763 -23.419 -27.160 1.00 95.94 85 ASN A O 1
ATOM 691 N N . VAL A 1 86 ? 8.638 -22.794 -26.110 1.00 93.75 86 VAL A N 1
ATOM 692 C CA . VAL A 1 86 ? 7.982 -21.751 -25.312 1.00 93.75 86 VAL A CA 1
ATOM 693 C C . VAL A 1 86 ? 7.778 -20.504 -26.173 1.00 93.75 86 VAL A C 1
ATOM 695 O O . VAL A 1 86 ? 8.620 -19.598 -26.210 1.00 93.75 86 VAL A O 1
ATOM 698 N N . SER A 1 87 ? 6.646 -20.482 -26.876 1.00 94.12 87 SER A N 1
ATOM 699 C CA . SER A 1 87 ? 6.166 -19.340 -27.653 1.00 94.12 87 SER A CA 1
ATOM 700 C C . SER A 1 87 ? 5.626 -18.225 -26.751 1.00 94.12 87 SER A C 1
ATOM 702 O O . SER A 1 87 ? 5.340 -18.433 -25.568 1.00 94.12 87 SER A O 1
ATOM 704 N N . GLN A 1 88 ? 5.440 -17.029 -27.315 1.00 85.25 88 GLN A N 1
ATOM 705 C CA . GLN A 1 88 ? 4.804 -15.918 -26.601 1.00 85.25 88 GLN A CA 1
ATOM 706 C C . GLN A 1 88 ? 3.370 -16.257 -26.162 1.00 85.25 88 GLN A C 1
ATOM 708 O O . GLN A 1 88 ? 2.946 -15.877 -25.073 1.00 85.25 88 GLN A O 1
ATOM 713 N N . GLU A 1 89 ? 2.648 -17.032 -26.969 1.00 89.94 89 GLU A N 1
ATOM 714 C CA . GLU A 1 89 ? 1.317 -17.535 -26.634 1.00 89.94 89 GLU A CA 1
ATOM 715 C C . GLU A 1 89 ? 1.343 -18.409 -25.371 1.00 89.94 89 GLU A C 1
ATOM 717 O O . GLU A 1 89 ? 0.568 -18.168 -24.447 1.00 89.94 89 GLU A O 1
ATOM 722 N N . LYS A 1 90 ? 2.297 -19.346 -25.261 1.00 91.75 90 LYS A N 1
ATOM 723 C CA . LYS A 1 90 ? 2.469 -20.172 -24.053 1.00 91.75 90 LYS A CA 1
ATOM 724 C C . LYS A 1 90 ? 2.835 -19.346 -22.825 1.00 91.75 90 LYS A C 1
ATOM 726 O O . LYS A 1 90 ? 2.400 -19.670 -21.724 1.00 91.75 90 LYS A O 1
ATOM 731 N N . ILE A 1 91 ? 3.602 -18.270 -22.996 1.00 84.00 91 ILE A N 1
ATOM 732 C CA . ILE A 1 91 ? 3.889 -17.333 -21.903 1.00 84.00 91 ILE A CA 1
ATOM 733 C C . ILE A 1 91 ? 2.595 -16.670 -21.411 1.00 84.00 91 ILE A C 1
ATOM 735 O O . ILE A 1 91 ? 2.356 -16.621 -20.205 1.00 84.00 91 ILE A O 1
ATOM 739 N N . ASN A 1 92 ? 1.744 -16.208 -22.327 1.00 79.06 92 ASN A N 1
ATOM 740 C CA . ASN A 1 92 ? 0.474 -15.568 -21.982 1.00 79.06 92 ASN A CA 1
ATOM 741 C C . ASN A 1 92 ? -0.497 -16.550 -21.307 1.00 79.06 92 ASN A C 1
ATOM 743 O O . ASN A 1 92 ? -1.090 -16.211 -20.284 1.00 79.06 92 ASN A O 1
ATOM 747 N N . MET A 1 93 ? -0.613 -17.774 -21.837 1.00 85.88 93 MET A N 1
ATOM 748 C CA . MET A 1 93 ? -1.403 -18.842 -21.217 1.00 85.88 93 MET A CA 1
ATOM 749 C C . MET A 1 93 ? -0.931 -19.116 -19.787 1.00 85.88 93 MET A C 1
ATOM 751 O O . MET A 1 93 ? -1.756 -19.155 -18.883 1.00 85.88 93 MET A O 1
ATOM 755 N N . TYR A 1 94 ? 0.387 -19.203 -19.561 1.00 87.19 94 TYR A N 1
ATOM 756 C CA . TYR A 1 94 ? 0.934 -19.500 -18.235 1.00 87.19 94 TYR A CA 1
ATOM 757 C C . TYR A 1 94 ? 0.467 -18.472 -17.208 1.00 87.19 94 TYR A C 1
ATOM 759 O O . TYR A 1 94 ? -0.002 -18.846 -16.137 1.00 87.19 94 TYR A O 1
ATOM 767 N N . TYR A 1 95 ? 0.553 -17.181 -17.541 1.00 78.38 95 TYR A N 1
ATOM 768 C CA . TYR A 1 95 ? 0.104 -16.110 -16.653 1.00 78.38 95 TYR A CA 1
ATOM 769 C C . TYR A 1 95 ? -1.405 -16.140 -16.387 1.00 78.38 95 TYR A C 1
ATOM 771 O O . TYR A 1 95 ? -1.810 -15.862 -15.258 1.00 78.38 95 TYR A O 1
ATOM 779 N N . ASN A 1 96 ? -2.222 -16.519 -17.374 1.00 71.06 96 ASN A N 1
ATOM 780 C CA . ASN A 1 96 ? -3.658 -16.725 -17.177 1.00 71.06 96 ASN A CA 1
ATOM 781 C C . ASN A 1 96 ? -3.934 -17.912 -16.240 1.00 71.06 96 ASN A C 1
ATOM 783 O O . ASN A 1 96 ? -4.713 -17.772 -15.300 1.00 71.06 96 ASN A O 1
ATOM 787 N N . ASP A 1 97 ? -3.257 -19.043 -16.448 1.00 80.56 97 ASP A N 1
ATOM 788 C CA . ASP A 1 97 ? -3.466 -20.281 -15.685 1.00 80.56 97 ASP A CA 1
ATOM 789 C C . ASP A 1 97 ? -3.064 -20.126 -14.211 1.00 80.56 97 ASP A C 1
ATOM 791 O O . ASP A 1 97 ? -3.747 -20.621 -13.315 1.00 80.56 97 ASP A O 1
ATOM 795 N N . ILE A 1 98 ? -1.991 -19.374 -13.927 1.00 78.50 98 ILE A N 1
ATOM 796 C CA . ILE A 1 98 ? -1.600 -19.040 -12.546 1.00 78.50 98 ILE A CA 1
ATOM 797 C C . ILE A 1 98 ? -2.370 -17.840 -11.972 1.00 78.50 98 ILE A C 1
ATOM 799 O O . ILE A 1 98 ? -2.006 -17.324 -10.913 1.00 78.50 98 ILE A O 1
ATOM 803 N N . ASN A 1 99 ? -3.414 -17.385 -12.674 1.00 69.56 99 ASN A N 1
ATOM 804 C CA . ASN A 1 99 ? -4.279 -16.264 -12.308 1.00 69.56 99 ASN A CA 1
ATOM 805 C C . ASN A 1 99 ? -3.492 -14.971 -12.001 1.00 69.56 99 ASN A C 1
ATOM 807 O O . ASN A 1 99 ? -3.847 -14.171 -11.133 1.00 69.56 99 ASN A O 1
ATOM 811 N N . PHE A 1 100 ? -2.376 -14.787 -12.707 1.00 48.38 100 PHE A N 1
ATOM 812 C CA . PHE A 1 100 ? -1.421 -13.698 -12.546 1.00 48.38 100 PHE A CA 1
ATOM 813 C C . PHE A 1 100 ? -1.563 -12.730 -13.730 1.00 48.38 100 PHE A C 1
ATOM 815 O O . PHE A 1 100 ? -0.636 -12.561 -14.518 1.00 48.38 100 PHE A O 1
ATOM 822 N N . GLY A 1 101 ? -2.729 -12.090 -13.891 1.00 50.62 101 GLY A N 1
ATOM 823 C CA . GLY A 1 101 ? -2.872 -11.020 -14.887 1.00 50.62 101 GLY A CA 1
ATOM 824 C C . GLY A 1 101 ? -4.293 -10.596 -15.264 1.00 50.62 101 GLY A C 1
ATOM 825 O O . GLY A 1 101 ? -5.220 -11.395 -15.308 1.00 50.62 101 GLY A O 1
ATOM 826 N N . ASN A 1 102 ? -4.436 -9.301 -15.574 1.00 53.16 102 ASN A N 1
ATOM 827 C CA . ASN A 1 102 ? -5.610 -8.707 -16.222 1.00 53.16 102 ASN A CA 1
ATOM 828 C C . ASN A 1 102 ? -5.822 -9.314 -17.619 1.00 53.16 102 ASN A C 1
ATOM 830 O O . ASN A 1 102 ? -4.876 -9.403 -18.397 1.00 53.16 102 ASN A O 1
ATOM 834 N N . LYS A 1 103 ? -7.078 -9.633 -17.961 1.00 52.97 103 LYS A N 1
ATOM 835 C CA . LYS A 1 103 ? -7.486 -10.358 -19.183 1.00 52.97 103 LYS A CA 1
ATOM 836 C C . LYS A 1 103 ? -7.117 -9.686 -20.523 1.00 52.97 103 LYS A C 1
ATOM 838 O O . LYS A 1 103 ? -7.233 -10.335 -21.555 1.00 52.97 103 LYS A O 1
ATOM 843 N N . ASN A 1 104 ? -6.664 -8.427 -20.531 1.00 74.62 104 ASN A N 1
ATOM 844 C CA . ASN A 1 104 ? -6.202 -7.722 -21.733 1.00 74.62 104 ASN A CA 1
ATOM 845 C C . ASN A 1 104 ? -4.847 -7.035 -21.489 1.00 74.62 104 ASN A C 1
ATOM 847 O O . ASN A 1 104 ? -4.765 -5.887 -21.046 1.00 74.62 104 ASN A O 1
ATOM 851 N N . VAL A 1 105 ? -3.769 -7.774 -21.757 1.00 67.75 105 VAL A N 1
ATOM 852 C CA . VAL A 1 105 ? -2.385 -7.331 -21.526 1.00 67.75 105 VAL A CA 1
ATOM 853 C C . VAL A 1 105 ? -2.035 -6.103 -22.371 1.00 67.75 105 VAL A C 1
ATOM 855 O O . VAL A 1 105 ? -1.332 -5.217 -21.888 1.00 67.75 105 VAL A O 1
ATOM 858 N N . LEU A 1 106 ? -2.540 -6.020 -23.604 1.00 76.50 106 LEU A N 1
ATOM 859 C CA . LEU A 1 106 ? -2.206 -4.936 -24.525 1.00 76.50 106 LEU A CA 1
ATOM 860 C C . LEU A 1 106 ? -2.849 -3.610 -24.100 1.00 76.50 106 LEU A C 1
ATOM 862 O O . LEU A 1 106 ? -2.157 -2.599 -24.002 1.00 76.50 106 LEU A O 1
ATOM 866 N N . GLU A 1 107 ? -4.144 -3.617 -23.771 1.00 74.50 107 GLU A N 1
ATOM 867 C CA . GLU A 1 107 ? -4.825 -2.432 -23.225 1.00 74.50 107 GLU A CA 1
ATOM 868 C C . GLU A 1 107 ? -4.201 -1.976 -21.908 1.00 74.50 107 GLU A C 1
ATOM 870 O O . GLU A 1 107 ? -4.043 -0.780 -21.658 1.00 74.50 107 GLU A O 1
ATOM 875 N N . TRP A 1 108 ? -3.782 -2.931 -21.078 1.00 76.25 108 TRP A N 1
ATOM 876 C CA . TRP A 1 108 ? -3.090 -2.627 -19.837 1.00 76.25 108 TRP A CA 1
ATOM 877 C C . TRP A 1 108 ? -1.740 -1.937 -20.082 1.00 76.25 108 TRP A C 1
ATOM 879 O O . TRP A 1 108 ? -1.434 -0.960 -19.399 1.00 76.25 108 TRP A O 1
ATOM 889 N N . LYS A 1 109 ? -0.947 -2.384 -21.065 1.00 80.44 109 LYS A N 1
ATOM 890 C CA . LYS A 1 109 ? 0.318 -1.728 -21.452 1.00 80.44 109 LYS A CA 1
ATOM 891 C C . LYS A 1 109 ? 0.081 -0.337 -22.037 1.00 80.44 109 LYS A C 1
ATOM 893 O O . LYS A 1 109 ? 0.752 0.604 -21.621 1.00 80.44 109 LYS A O 1
ATOM 898 N N . ARG A 1 110 ? -0.927 -0.176 -22.903 1.00 81.62 110 ARG A N 1
ATOM 899 C CA . ARG A 1 110 ? -1.344 1.137 -23.433 1.00 81.62 110 ARG A CA 1
ATOM 900 C C . ARG A 1 110 ? -1.682 2.119 -22.315 1.00 81.62 110 ARG A C 1
ATOM 902 O O . ARG A 1 110 ? -1.184 3.236 -22.315 1.00 81.62 110 ARG A O 1
ATOM 909 N N . ALA A 1 111 ? -2.425 1.681 -21.298 1.00 75.19 111 ALA A N 1
ATOM 910 C CA . ALA A 1 111 ? -2.755 2.521 -20.146 1.00 75.19 111 ALA A CA 1
ATOM 911 C C . ALA A 1 111 ? -1.525 2.977 -19.325 1.00 75.19 111 ALA A C 1
ATOM 913 O O . ALA A 1 111 ? -1.617 3.953 -18.579 1.00 75.19 111 ALA A O 1
ATOM 914 N N . HIS A 1 112 ? -0.381 2.288 -19.434 1.00 73.94 112 HIS A N 1
ATOM 915 C CA . HIS A 1 112 ? 0.871 2.682 -18.775 1.00 73.94 112 HIS A CA 1
ATOM 916 C C . HIS A 1 112 ? 1.722 3.653 -19.595 1.00 73.94 112 HIS A C 1
ATOM 918 O O . HIS A 1 112 ? 2.495 4.400 -18.998 1.00 73.94 112 HIS A O 1
ATOM 924 N N . LEU A 1 113 ? 1.578 3.645 -20.921 1.00 80.75 113 LEU A N 1
ATOM 925 C CA . LEU A 1 113 ? 2.371 4.451 -21.853 1.00 80.75 113 LEU A CA 1
ATOM 926 C C . LEU A 1 113 ? 1.824 5.856 -22.113 1.00 80.75 113 LEU A C 1
ATOM 928 O O . LEU A 1 113 ? 2.388 6.587 -22.920 1.00 80.75 113 LEU A O 1
ATOM 932 N N . ASP A 1 114 ? 0.790 6.247 -21.365 1.00 71.31 114 ASP A N 1
ATOM 933 C CA . ASP A 1 114 ? 0.049 7.499 -21.533 1.00 71.31 114 ASP A CA 1
ATOM 934 C C . ASP A 1 114 ? -0.750 7.559 -22.855 1.00 71.31 114 ASP A C 1
ATOM 936 O O . ASP A 1 114 ? -0.673 6.671 -23.708 1.00 71.31 114 ASP A O 1
ATOM 940 N N . ASN A 1 115 ? -1.590 8.587 -23.014 1.00 64.25 115 ASN A N 1
ATOM 941 C CA . ASN A 1 115 ? -2.572 8.671 -24.109 1.00 64.25 115 ASN A CA 1
ATOM 942 C C . ASN A 1 115 ? -1.963 8.747 -25.523 1.00 64.25 115 ASN A C 1
ATOM 944 O O . ASN A 1 115 ? -2.695 8.585 -26.496 1.00 64.25 115 ASN A O 1
ATOM 948 N N . THR A 1 116 ? -0.654 8.955 -25.665 1.00 63.53 116 THR A N 1
ATOM 949 C CA . THR A 1 116 ? 0.054 9.015 -26.957 1.00 63.53 116 THR A CA 1
ATOM 950 C C . THR A 1 116 ? 0.139 7.667 -27.679 1.00 63.53 116 THR A C 1
ATOM 952 O O . THR A 1 116 ? 0.391 7.645 -28.878 1.00 63.53 116 THR A O 1
ATOM 955 N N . PHE A 1 117 ? -0.121 6.552 -26.986 1.00 74.19 117 PHE A N 1
ATOM 956 C CA . PHE A 1 117 ? -0.082 5.193 -27.550 1.00 74.19 117 PHE A CA 1
ATOM 957 C C . PHE A 1 117 ? -1.475 4.586 -27.805 1.00 74.19 117 PHE A C 1
ATOM 959 O O . PHE A 1 117 ? -1.606 3.370 -27.966 1.00 74.19 117 PHE A O 1
ATOM 966 N N . THR A 1 118 ? -2.532 5.405 -27.836 1.00 73.94 118 THR A N 1
ATOM 967 C CA . THR A 1 118 ? -3.908 4.930 -28.089 1.00 73.94 118 THR A CA 1
ATOM 968 C C . THR A 1 118 ? -4.072 4.327 -29.486 1.00 73.94 118 THR A C 1
ATOM 970 O O . THR A 1 118 ? -4.682 3.267 -29.615 1.00 73.94 118 THR A O 1
ATOM 973 N N . GLU A 1 119 ? -3.457 4.945 -30.494 1.00 83.06 119 GLU A N 1
ATOM 974 C CA . GLU A 1 119 ? -3.477 4.508 -31.902 1.00 83.06 119 GLU A CA 1
ATOM 975 C C . GLU A 1 119 ? -2.257 3.640 -32.279 1.00 83.06 119 GLU A C 1
ATOM 977 O O . GLU A 1 119 ? -2.159 3.150 -33.400 1.00 83.06 119 GLU A O 1
ATOM 982 N N . ALA A 1 120 ? -1.314 3.429 -31.354 1.00 83.19 120 ALA A N 1
ATOM 983 C CA . ALA A 1 120 ? -0.073 2.710 -31.634 1.00 83.19 120 ALA A CA 1
ATOM 984 C C . ALA A 1 120 ? -0.321 1.213 -31.881 1.00 83.19 120 ALA A C 1
ATOM 986 O O . ALA A 1 120 ? -1.130 0.564 -31.196 1.00 83.19 120 ALA A O 1
ATOM 987 N N . SER A 1 121 ? 0.418 0.646 -32.834 1.00 89.88 121 SER A N 1
ATOM 988 C CA . SER A 1 121 ? 0.403 -0.788 -33.119 1.00 89.88 121 SER A CA 1
ATOM 989 C C . SER A 1 121 ? 0.845 -1.606 -31.898 1.00 89.88 121 SER A C 1
ATOM 991 O O . SER A 1 121 ? 1.488 -1.102 -30.975 1.00 89.88 121 SER A O 1
ATOM 993 N N . ALA A 1 122 ? 0.508 -2.899 -31.869 1.00 77.69 122 ALA A N 1
ATOM 994 C CA . ALA A 1 122 ? 0.900 -3.766 -30.757 1.00 77.69 122 ALA A CA 1
ATOM 995 C C . ALA A 1 122 ? 2.429 -3.823 -30.567 1.00 77.69 122 ALA A C 1
ATOM 997 O O . ALA A 1 122 ? 2.904 -3.859 -29.435 1.00 77.69 122 ALA A O 1
ATOM 998 N N . GLU A 1 123 ? 3.190 -3.774 -31.661 1.00 78.69 123 GLU A N 1
ATOM 999 C CA . GLU A 1 123 ? 4.654 -3.784 -31.641 1.00 78.69 123 GLU A CA 1
ATOM 1000 C C . GLU A 1 123 ? 5.234 -2.480 -31.069 1.00 78.69 123 GLU A C 1
ATOM 1002 O O . GLU A 1 123 ? 6.127 -2.517 -30.221 1.00 78.69 123 GLU A O 1
ATOM 1007 N N . GLU A 1 124 ? 4.674 -1.326 -31.440 1.00 81.31 124 GLU A N 1
ATOM 1008 C CA . GLU A 1 124 ? 5.059 -0.024 -30.878 1.00 81.31 124 GLU A CA 1
ATOM 1009 C C . GLU A 1 124 ? 4.718 0.083 -29.388 1.00 81.31 124 GLU A C 1
ATOM 1011 O O . GLU A 1 124 ? 5.515 0.609 -28.610 1.00 81.31 124 GLU A O 1
ATOM 1016 N N . VAL A 1 125 ? 3.574 -0.469 -28.968 1.00 80.00 125 VAL A N 1
ATOM 1017 C CA . VAL A 1 125 ? 3.197 -0.571 -27.551 1.00 80.00 125 VAL A CA 1
ATOM 1018 C C . VAL A 1 125 ? 4.173 -1.468 -26.792 1.00 80.00 125 VAL A C 1
ATOM 1020 O O . VAL A 1 125 ? 4.582 -1.116 -25.691 1.00 80.00 125 VAL A O 1
ATOM 1023 N N . GLU A 1 126 ? 4.588 -2.609 -27.342 1.00 75.06 126 GLU A N 1
ATOM 1024 C CA . GLU A 1 126 ? 5.565 -3.480 -26.673 1.00 75.06 126 GLU A CA 1
ATOM 1025 C C . GLU A 1 126 ? 6.942 -2.835 -26.543 1.00 75.06 126 GLU A C 1
ATOM 1027 O O . GLU A 1 126 ? 7.567 -2.911 -25.478 1.00 75.06 126 GLU A O 1
ATOM 1032 N N . LYS A 1 127 ? 7.401 -2.173 -27.607 1.00 78.50 127 LYS A N 1
ATOM 1033 C CA . LYS A 1 127 ? 8.668 -1.445 -27.613 1.00 78.50 127 LYS A CA 1
ATOM 1034 C C . LYS A 1 127 ? 8.639 -0.293 -26.610 1.00 78.50 127 LYS A C 1
ATOM 1036 O O . LYS A 1 127 ? 9.479 -0.251 -25.713 1.00 78.50 127 LYS A O 1
ATOM 1041 N N . GLY A 1 128 ? 7.624 0.566 -26.690 1.00 77.75 128 GLY A N 1
ATOM 1042 C CA . GLY A 1 128 ? 7.435 1.673 -25.757 1.00 77.75 128 GLY A CA 1
ATOM 1043 C C . GLY A 1 128 ? 7.302 1.187 -24.316 1.00 77.75 128 GLY A C 1
ATOM 1044 O O . GLY A 1 128 ? 7.888 1.771 -23.409 1.00 77.75 128 GLY A O 1
ATOM 1045 N N . TYR A 1 129 ? 6.596 0.075 -24.080 1.00 76.00 129 TYR A N 1
ATOM 1046 C CA . TYR A 1 129 ? 6.414 -0.487 -22.739 1.00 76.00 129 TYR A CA 1
ATOM 1047 C C . TYR A 1 129 ? 7.704 -1.076 -22.180 1.00 76.00 129 TYR A C 1
ATOM 1049 O O . TYR A 1 129 ? 7.992 -0.919 -20.994 1.00 76.00 129 TYR A O 1
ATOM 1057 N N . SER A 1 130 ? 8.513 -1.700 -23.029 1.00 62.72 130 SER A N 1
ATOM 1058 C CA . SER A 1 130 ? 9.840 -2.191 -22.669 1.00 62.72 130 SER A CA 1
ATOM 1059 C C . SER A 1 130 ? 10.810 -1.045 -22.365 1.00 62.72 130 SER A C 1
ATOM 1061 O O . SER A 1 130 ? 11.561 -1.133 -21.393 1.00 62.72 130 SER A O 1
ATOM 1063 N N . GLU A 1 131 ? 10.760 0.059 -23.111 1.00 69.69 131 GLU A N 1
ATOM 1064 C CA . GLU A 1 131 ? 11.515 1.287 -22.824 1.00 69.69 131 GLU A CA 1
ATOM 1065 C C . GLU A 1 131 ? 11.038 1.941 -21.519 1.00 69.69 131 GLU A C 1
ATOM 1067 O O . GLU A 1 131 ? 11.849 2.205 -20.634 1.00 69.69 131 GLU A O 1
ATOM 1072 N N . TYR A 1 132 ? 9.724 2.085 -21.327 1.00 77.31 132 TYR A N 1
ATOM 1073 C CA . TYR A 1 132 ? 9.104 2.550 -20.081 1.00 77.31 132 TYR A CA 1
ATOM 1074 C C . TYR A 1 132 ? 9.538 1.710 -18.876 1.00 77.31 132 TYR A C 1
ATOM 1076 O O . TYR A 1 132 ? 9.919 2.256 -17.840 1.00 77.31 132 TYR A O 1
ATOM 1084 N N . LEU A 1 133 ? 9.510 0.379 -18.995 1.00 59.00 133 LEU A N 1
ATOM 1085 C CA . LEU A 1 133 ? 9.971 -0.520 -17.944 1.00 59.00 133 LEU A CA 1
ATOM 1086 C C . LEU A 1 133 ? 11.474 -0.407 -17.723 1.00 59.00 133 LEU A C 1
ATOM 1088 O O . LEU A 1 133 ? 11.892 -0.463 -16.575 1.00 59.00 133 LEU A O 1
ATOM 1092 N N . SER A 1 134 ? 12.272 -0.226 -18.773 1.00 54.28 134 SER A N 1
ATOM 1093 C CA . SER A 1 134 ? 13.726 -0.074 -18.671 1.00 54.28 134 SER A CA 1
ATOM 1094 C C . SER A 1 134 ? 14.103 1.226 -17.971 1.00 54.28 134 SER A C 1
ATOM 1096 O O . SER A 1 134 ? 14.918 1.195 -17.054 1.00 54.28 134 SER A O 1
ATOM 1098 N N . VAL A 1 135 ? 13.446 2.337 -18.315 1.00 58.03 135 VAL A N 1
ATOM 1099 C CA . VAL A 1 135 ? 13.598 3.636 -17.646 1.00 58.03 135 VAL A CA 1
ATOM 1100 C C . VAL A 1 135 ? 13.121 3.539 -16.204 1.00 58.03 135 VAL A C 1
ATOM 1102 O O . VAL A 1 135 ? 13.864 3.870 -15.289 1.00 58.03 135 VAL A O 1
ATOM 1105 N N . ARG A 1 136 ? 11.925 2.993 -15.957 1.00 56.00 136 ARG A N 1
ATOM 1106 C CA . ARG A 1 136 ? 11.402 2.794 -14.598 1.00 56.00 136 ARG A CA 1
ATOM 1107 C C . ARG A 1 136 ? 12.301 1.880 -13.771 1.00 56.00 136 ARG A C 1
ATOM 1109 O O . ARG A 1 136 ? 12.477 2.124 -12.582 1.00 56.00 136 ARG A O 1
ATOM 1116 N N . PHE A 1 137 ? 12.851 0.830 -14.372 1.00 45.12 137 PHE A N 1
ATOM 1117 C CA . PHE A 1 137 ? 13.768 -0.093 -13.721 1.00 45.12 137 PHE A CA 1
ATOM 1118 C C . PHE A 1 137 ? 15.097 0.594 -13.416 1.00 45.12 137 PHE A C 1
ATOM 1120 O O . PHE A 1 137 ? 15.555 0.483 -12.286 1.00 45.12 137 PHE A O 1
ATOM 1127 N N . GLN A 1 138 ? 15.663 1.364 -14.350 1.00 44.16 138 GLN A N 1
ATOM 1128 C CA . GLN A 1 138 ? 16.867 2.172 -14.144 1.00 44.16 138 GLN A CA 1
ATOM 1129 C C . GLN A 1 138 ? 16.660 3.238 -13.066 1.00 44.16 138 GLN A C 1
ATOM 1131 O O . GLN A 1 138 ? 17.453 3.285 -12.134 1.00 44.16 138 GLN A O 1
ATOM 1136 N N . SER A 1 139 ? 15.566 4.002 -13.099 1.00 43.56 139 SER A N 1
ATOM 1137 C CA . SER A 1 139 ? 15.202 4.943 -12.032 1.00 43.56 139 SER A CA 1
ATOM 1138 C C . SER A 1 139 ? 14.995 4.215 -10.705 1.00 43.56 139 SER A C 1
ATOM 1140 O O . SER A 1 139 ? 15.556 4.608 -9.695 1.00 43.56 139 SER A O 1
ATOM 1142 N N . SER A 1 140 ? 14.300 3.072 -10.688 1.00 46.34 140 SER A N 1
ATOM 1143 C CA . SER A 1 140 ? 14.146 2.279 -9.461 1.00 46.34 140 SER A CA 1
ATOM 1144 C C . SER A 1 140 ? 15.466 1.682 -8.967 1.00 46.34 140 SER A C 1
ATOM 1146 O O . SER A 1 140 ? 15.634 1.503 -7.773 1.00 46.34 140 SER A O 1
ATOM 1148 N N . MET A 1 141 ? 16.426 1.385 -9.842 1.00 37.81 141 MET A N 1
ATOM 1149 C CA . MET A 1 141 ? 17.714 0.781 -9.481 1.00 37.81 141 MET A CA 1
ATOM 1150 C C . MET A 1 141 ? 18.753 1.820 -9.056 1.00 37.81 141 MET A C 1
ATOM 1152 O O . MET A 1 141 ? 19.569 1.514 -8.186 1.00 37.81 141 MET A O 1
ATOM 1156 N N . LEU A 1 142 ? 18.709 3.017 -9.647 1.00 37.75 142 LEU A N 1
ATOM 1157 C CA . LEU A 1 142 ? 19.568 4.156 -9.324 1.00 37.75 142 LEU A CA 1
ATOM 1158 C C . LEU A 1 142 ? 19.034 4.950 -8.120 1.00 37.75 142 LEU A C 1
ATOM 1160 O O . LEU A 1 142 ? 19.834 5.501 -7.372 1.00 37.75 142 LEU A O 1
ATOM 1164 N N . GLU A 1 143 ? 17.716 4.943 -7.876 1.00 41.09 143 GLU A N 1
ATOM 1165 C CA . GLU A 1 143 ? 17.087 5.694 -6.778 1.00 41.09 143 GLU A CA 1
ATOM 1166 C C . GLU A 1 143 ? 16.601 4.825 -5.602 1.00 41.09 143 GLU A C 1
ATOM 1168 O O . GLU A 1 143 ? 16.476 5.348 -4.495 1.00 41.09 143 GLU A O 1
ATOM 1173 N N . TYR A 1 144 ? 16.371 3.504 -5.736 1.00 40.47 144 TYR A N 1
ATOM 1174 C CA . TYR A 1 144 ? 16.035 2.679 -4.558 1.00 40.47 144 TYR A CA 1
ATOM 1175 C C . TYR A 1 144 ? 17.284 2.207 -3.802 1.00 40.47 144 TYR A C 1
ATOM 1177 O O . TYR A 1 144 ? 17.658 1.029 -3.808 1.00 40.47 144 TYR A O 1
ATOM 1185 N N . GLN A 1 145 ? 17.817 3.113 -2.988 1.00 38.38 145 GLN A N 1
ATOM 1186 C CA . GLN A 1 145 ? 17.754 2.867 -1.552 1.00 38.38 145 GLN A CA 1
ATOM 1187 C C . GLN A 1 145 ? 16.346 3.249 -1.085 1.00 38.38 145 GLN A C 1
ATOM 1189 O O . GLN A 1 145 ? 16.114 4.345 -0.583 1.00 38.38 145 GLN A O 1
ATOM 1194 N N . ASN A 1 146 ? 15.372 2.346 -1.207 1.00 38.88 146 ASN A N 1
ATOM 1195 C CA . ASN A 1 146 ? 14.247 2.453 -0.289 1.00 38.88 146 ASN A CA 1
ATOM 1196 C C . ASN A 1 146 ? 14.868 2.201 1.083 1.00 38.88 146 ASN A C 1
ATOM 1198 O O . ASN A 1 146 ? 15.145 1.048 1.396 1.00 38.88 146 ASN A O 1
ATOM 1202 N N . GLY A 1 147 ? 15.135 3.243 1.875 1.00 37.16 147 GLY A N 1
ATOM 1203 C CA . GLY A 1 147 ? 15.745 3.164 3.213 1.00 37.16 147 GLY A CA 1
ATOM 1204 C C . GLY A 1 147 ? 15.010 2.256 4.218 1.00 37.16 147 GLY A C 1
ATOM 1205 O O . GLY A 1 147 ? 15.324 2.236 5.401 1.00 37.16 147 GLY A O 1
ATOM 1206 N N . TYR A 1 148 ? 14.035 1.475 3.763 1.00 43.38 148 TYR A N 1
ATOM 1207 C CA . TYR A 1 148 ? 13.372 0.406 4.477 1.00 43.38 148 TYR A CA 1
ATOM 1208 C C . TYR A 1 148 ? 14.196 -0.882 4.392 1.00 43.38 148 TYR A C 1
ATOM 1210 O O . TYR A 1 148 ? 13.904 -1.786 3.612 1.00 43.38 148 TYR A O 1
ATOM 1218 N N . LEU A 1 149 ? 15.187 -1.008 5.272 1.00 41.69 149 LEU A N 1
ATOM 1219 C CA . LEU A 1 149 ? 16.010 -2.212 5.462 1.00 41.69 149 LEU A CA 1
ATOM 1220 C C . LEU A 1 149 ? 15.211 -3.507 5.787 1.00 41.69 149 LEU A C 1
ATOM 1222 O O . LEU A 1 149 ? 15.822 -4.559 5.964 1.00 41.69 149 LEU A O 1
ATOM 1226 N N . ARG A 1 150 ? 13.866 -3.471 5.900 1.00 44.88 150 ARG A N 1
ATOM 1227 C CA . ARG A 1 150 ? 13.023 -4.584 6.393 1.00 44.88 150 ARG A CA 1
ATOM 1228 C C . ARG A 1 150 ? 11.563 -4.614 5.885 1.00 44.88 150 ARG A C 1
ATOM 1230 O O . ARG A 1 150 ? 10.664 -4.891 6.673 1.00 44.88 150 ARG A O 1
ATOM 1237 N N . THR A 1 151 ? 11.250 -4.371 4.608 1.00 53.28 151 THR A N 1
ATOM 1238 C CA . THR A 1 151 ? 9.854 -4.596 4.153 1.00 53.28 151 THR A CA 1
ATOM 1239 C C . THR A 1 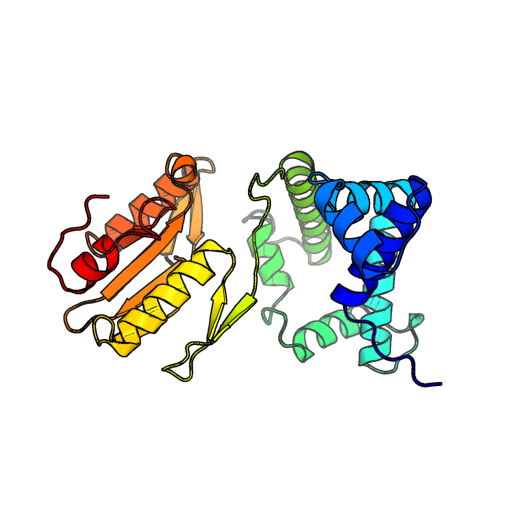151 ? 9.568 -6.090 3.978 1.00 53.28 151 THR A C 1
ATOM 1241 O O . THR A 1 151 ? 9.782 -6.644 2.899 1.00 53.28 151 THR A O 1
ATOM 1244 N N . LYS A 1 152 ? 9.090 -6.755 5.036 1.00 63.09 152 LYS A N 1
ATOM 1245 C CA . LYS A 1 152 ? 8.430 -8.060 4.905 1.00 63.09 152 LYS A CA 1
ATOM 1246 C C . LYS A 1 152 ? 7.124 -7.875 4.132 1.00 63.09 152 LYS A C 1
ATOM 1248 O O . LYS A 1 152 ? 6.399 -6.915 4.382 1.00 63.09 152 LYS A O 1
ATOM 1253 N N . ARG A 1 153 ? 6.873 -8.760 3.169 1.00 80.19 153 ARG A N 1
ATOM 1254 C CA . ARG A 1 153 ? 5.620 -8.833 2.411 1.00 80.19 153 ARG A CA 1
ATOM 1255 C C . ARG A 1 153 ? 5.082 -10.240 2.550 1.00 80.19 153 ARG A C 1
ATOM 1257 O O . ARG A 1 153 ? 5.782 -11.179 2.177 1.00 80.19 153 ARG A O 1
ATOM 1264 N N . GLU A 1 154 ? 3.882 -10.379 3.081 1.00 81.94 154 GLU A N 1
ATOM 1265 C CA . GLU A 1 154 ? 3.276 -11.681 3.346 1.00 81.94 154 GLU A CA 1
ATOM 1266 C C . GLU A 1 154 ? 1.761 -11.559 3.496 1.00 81.94 154 GLU A C 1
ATOM 1268 O O . GLU A 1 154 ? 1.218 -10.465 3.654 1.00 81.94 154 GLU A O 1
ATOM 1273 N N . TRP A 1 155 ? 1.079 -12.698 3.410 1.00 91.25 155 TRP A N 1
ATOM 1274 C CA . TRP A 1 155 ? -0.320 -12.793 3.798 1.00 91.25 155 TRP A CA 1
ATOM 1275 C C . TRP A 1 155 ? -0.399 -12.856 5.321 1.00 91.25 155 TRP A C 1
ATOM 1277 O O . TRP A 1 155 ? 0.198 -13.742 5.928 1.00 91.25 155 TRP A O 1
ATOM 1287 N N . TYR A 1 156 ? -1.135 -11.931 5.927 1.00 93.62 156 TYR A N 1
ATOM 1288 C CA . TYR A 1 156 ? -1.514 -12.014 7.328 1.00 93.62 156 TYR A CA 1
ATOM 1289 C C . TYR A 1 156 ? -2.830 -12.778 7.447 1.00 93.62 156 TYR A C 1
ATOM 1291 O O . TYR A 1 156 ? -3.807 -12.437 6.777 1.00 93.62 156 TYR A O 1
ATOM 1299 N N . HIS A 1 157 ? -2.830 -13.814 8.278 1.00 95.38 157 HIS A N 1
ATOM 1300 C CA . HIS A 1 157 ? -3.992 -14.638 8.585 1.00 95.38 157 HIS A CA 1
ATOM 1301 C C . HIS A 1 157 ? -4.530 -14.195 9.945 1.00 95.38 157 HIS A C 1
ATOM 1303 O O . HIS A 1 157 ? -3.795 -14.273 10.928 1.00 95.38 157 HIS A O 1
ATOM 1309 N N . PHE A 1 158 ? -5.766 -13.699 9.978 1.00 94.56 158 PHE A N 1
ATOM 1310 C CA . PHE A 1 158 ? -6.411 -13.294 11.225 1.00 94.56 158 PHE A CA 1
ATOM 1311 C C . PHE A 1 158 ? -6.818 -14.538 12.016 1.00 94.56 158 PHE A C 1
ATOM 1313 O O . PHE A 1 158 ? -7.237 -15.537 11.432 1.00 94.56 158 PHE A O 1
ATOM 1320 N N . ASN A 1 159 ? -6.684 -14.492 13.339 1.00 92.56 159 ASN A N 1
ATOM 1321 C CA . ASN A 1 159 ? -6.972 -15.654 14.184 1.00 92.56 159 ASN A CA 1
ATOM 1322 C C . ASN A 1 159 ? -8.475 -15.848 14.428 1.00 92.56 159 ASN A C 1
ATOM 1324 O O . ASN A 1 159 ? -8.926 -16.974 14.623 1.00 92.56 159 ASN A O 1
ATOM 1328 N N . ASN A 1 160 ? -9.243 -14.755 14.420 1.00 86.81 160 ASN A N 1
ATOM 1329 C CA . ASN A 1 160 ? -10.636 -14.744 14.882 1.00 86.81 160 ASN A CA 1
ATOM 1330 C C . ASN A 1 160 ? -11.672 -14.635 13.752 1.00 86.81 160 ASN A C 1
ATOM 1332 O O . ASN A 1 160 ? -12.871 -14.675 14.014 1.00 86.81 160 ASN A O 1
ATOM 1336 N N . ILE A 1 161 ? -11.226 -14.490 12.503 1.00 89.25 161 ILE A N 1
ATOM 1337 C CA . ILE A 1 161 ? -12.085 -14.404 11.316 1.00 89.25 161 ILE A CA 1
ATOM 1338 C C . ILE A 1 161 ? -11.460 -15.211 10.175 1.00 89.25 161 ILE A C 1
ATOM 1340 O O . ILE A 1 161 ? -10.237 -15.239 10.040 1.00 89.25 161 ILE A O 1
ATOM 1344 N N . ASP A 1 162 ? -12.281 -15.834 9.325 1.00 92.00 162 ASP A N 1
ATOM 1345 C CA . ASP A 1 162 ? -11.807 -16.529 8.116 1.00 92.00 162 ASP A CA 1
ATOM 1346 C C . ASP A 1 162 ? -11.459 -15.519 7.012 1.00 92.00 162 ASP A C 1
ATOM 1348 O O . ASP A 1 162 ? -12.131 -15.374 5.989 1.00 92.00 162 ASP A O 1
ATOM 1352 N N . GLN A 1 163 ? -10.419 -14.730 7.272 1.00 90.44 163 GLN A N 1
ATOM 1353 C CA . GLN A 1 163 ? -9.940 -13.703 6.370 1.00 90.44 163 GLN A CA 1
ATOM 1354 C C . GLN A 1 163 ? -8.416 -13.619 6.411 1.00 90.44 163 GLN A C 1
ATOM 1356 O O . GLN A 1 163 ? -7.767 -13.767 7.446 1.00 90.44 163 GLN A O 1
ATOM 1361 N N . LYS A 1 164 ? -7.833 -13.313 5.252 1.00 91.56 164 LYS A N 1
ATOM 1362 C CA . LYS A 1 164 ? -6.421 -12.959 5.123 1.00 91.56 164 LYS A CA 1
ATOM 1363 C C . LYS A 1 164 ? -6.250 -11.679 4.323 1.00 91.56 164 LYS A C 1
ATOM 1365 O O . LYS A 1 164 ? -6.998 -11.429 3.377 1.00 91.56 164 LYS A O 1
ATOM 1370 N N . LEU A 1 165 ? -5.238 -10.891 4.669 1.00 91.75 165 LEU A N 1
ATOM 1371 C CA . LEU A 1 165 ? -4.879 -9.660 3.962 1.00 91.75 165 LEU A CA 1
ATOM 1372 C C . LEU A 1 165 ? -3.419 -9.710 3.518 1.00 91.75 165 LEU A C 1
ATOM 1374 O O . LEU A 1 165 ? -2.563 -10.231 4.226 1.00 91.75 165 LEU A O 1
ATOM 1378 N N . PHE A 1 166 ? -3.129 -9.200 2.322 1.00 91.31 166 PHE A N 1
ATOM 1379 C CA . PHE A 1 166 ? -1.761 -9.144 1.814 1.00 91.31 166 PHE A CA 1
ATOM 1380 C C . PHE A 1 166 ? -1.080 -7.854 2.270 1.00 91.31 166 PHE A C 1
ATOM 1382 O O . PHE A 1 166 ? -1.379 -6.777 1.754 1.00 91.31 166 PHE A O 1
ATOM 1389 N N . CYS A 1 167 ? -0.139 -7.977 3.201 1.00 90.00 167 CYS A N 1
ATOM 1390 C CA . CYS A 1 167 ? 0.622 -6.857 3.736 1.00 90.00 167 CYS A CA 1
ATOM 1391 C C . CYS A 1 167 ? 1.861 -6.594 2.871 1.00 90.00 167 CYS A C 1
ATOM 1393 O O . CYS A 1 167 ? 2.646 -7.493 2.557 1.00 90.00 167 CYS A O 1
ATOM 1395 N N . ARG A 1 168 ? 2.059 -5.333 2.491 1.00 86.75 168 ARG A N 1
ATOM 1396 C CA . ARG A 1 168 ? 3.143 -4.848 1.623 1.00 86.75 168 ARG A CA 1
ATOM 1397 C C . ARG A 1 168 ? 4.331 -4.297 2.410 1.00 86.75 168 ARG A C 1
ATOM 1399 O O . ARG A 1 168 ? 5.373 -3.994 1.812 1.00 86.75 168 ARG A O 1
ATOM 1406 N N . SER A 1 169 ? 4.191 -4.192 3.727 1.00 85.75 169 SER A N 1
ATOM 1407 C CA . SER A 1 169 ? 5.219 -3.731 4.650 1.00 85.75 169 SER A CA 1
ATOM 1408 C C . SER A 1 169 ? 5.127 -4.447 5.998 1.00 85.75 169 SER A C 1
ATOM 1410 O O . SER A 1 169 ? 4.085 -4.977 6.378 1.00 85.75 169 SER A O 1
ATOM 1412 N N . SER A 1 170 ? 6.219 -4.418 6.765 1.00 82.56 170 SER A N 1
ATOM 1413 C CA . SER A 1 170 ? 6.224 -4.941 8.134 1.00 82.56 170 SER A CA 1
ATOM 1414 C C . SER A 1 170 ? 5.286 -4.175 9.068 1.00 82.56 170 SER A C 1
ATOM 1416 O O . SER A 1 170 ? 4.817 -4.738 10.043 1.00 82.56 170 SER A O 1
ATOM 1418 N N . TRP A 1 171 ? 5.008 -2.902 8.790 1.00 86.56 171 TRP A N 1
ATOM 1419 C CA . TRP A 1 171 ? 4.111 -2.088 9.611 1.00 86.56 171 TRP A CA 1
ATOM 1420 C C . TRP A 1 171 ? 2.643 -2.425 9.380 1.00 86.56 171 TRP A C 1
ATOM 1422 O O . TRP A 1 171 ? 1.876 -2.459 10.332 1.00 86.56 171 TRP A O 1
ATOM 1432 N N . GLU A 1 172 ? 2.273 -2.761 8.143 1.00 93.81 172 GLU A N 1
ATOM 1433 C CA . GLU A 1 172 ? 0.958 -3.333 7.836 1.00 93.81 172 GLU A CA 1
ATOM 1434 C C . GLU A 1 172 ? 0.723 -4.650 8.584 1.00 93.81 172 GLU A C 1
ATOM 1436 O O . GLU A 1 172 ? -0.379 -4.890 9.066 1.00 93.81 172 GLU A O 1
ATOM 1441 N N . ILE A 1 173 ? 1.762 -5.474 8.750 1.00 90.94 173 ILE A N 1
ATOM 1442 C CA . ILE A 1 173 ? 1.680 -6.702 9.555 1.00 90.94 173 ILE A CA 1
ATOM 1443 C C . ILE A 1 173 ? 1.439 -6.376 11.031 1.00 90.94 173 ILE A C 1
ATOM 1445 O O . ILE A 1 173 ? 0.554 -6.970 11.639 1.00 90.94 173 ILE A O 1
ATOM 1449 N N . GLU A 1 174 ? 2.205 -5.448 11.613 1.00 89.12 174 GLU A N 1
ATOM 1450 C CA . GLU A 1 174 ? 2.008 -5.048 13.014 1.00 89.12 174 GLU A CA 1
ATOM 1451 C C . GLU A 1 174 ? 0.615 -4.446 13.240 1.00 89.12 174 GLU A C 1
ATOM 1453 O O . GLU A 1 174 ? -0.055 -4.798 14.206 1.00 89.12 174 GLU A O 1
ATOM 1458 N N . PHE A 1 175 ? 0.122 -3.633 12.304 1.00 95.50 175 PHE A N 1
ATOM 1459 C CA . PHE A 1 175 ? -1.242 -3.114 12.357 1.00 95.50 175 PHE A CA 1
ATOM 1460 C C . PHE A 1 175 ? -2.298 -4.226 12.296 1.00 95.50 175 PHE A C 1
ATOM 1462 O O . PHE A 1 175 ? -3.253 -4.201 13.071 1.00 95.50 175 PHE A O 1
ATOM 1469 N N . CYS A 1 176 ? -2.122 -5.229 11.427 1.00 95.75 176 CYS A N 1
ATOM 1470 C CA . CYS A 1 176 ? -3.035 -6.372 11.375 1.00 95.75 176 CYS A CA 1
ATOM 1471 C C . CYS A 1 176 ? -3.041 -7.159 12.694 1.00 95.75 176 CYS A C 1
ATOM 1473 O O . CYS A 1 176 ? -4.117 -7.505 13.165 1.00 95.75 176 CYS A O 1
ATOM 1475 N N . LYS A 1 177 ? -1.879 -7.363 13.335 1.00 93.44 177 LYS A N 1
ATOM 1476 C CA . LYS A 1 177 ? -1.794 -7.996 14.667 1.00 93.44 177 LYS A CA 1
ATOM 1477 C C . LYS A 1 177 ? -2.552 -7.222 15.740 1.00 93.44 177 LYS A C 1
ATOM 1479 O O . LYS A 1 177 ? -3.224 -7.833 16.563 1.00 93.44 177 LYS A O 1
ATOM 1484 N N . MET A 1 178 ? -2.455 -5.892 15.732 1.00 93.81 178 MET A N 1
ATOM 1485 C CA . MET A 1 178 ? -3.238 -5.053 16.645 1.00 93.81 178 MET A CA 1
ATOM 1486 C C . MET A 1 178 ? -4.737 -5.218 16.388 1.00 93.81 178 MET A C 1
ATOM 1488 O O . MET A 1 178 ? -5.504 -5.427 17.323 1.00 93.81 178 MET A O 1
ATOM 1492 N N . CYS A 1 179 ? -5.142 -5.181 15.116 1.00 95.25 179 CYS A N 1
ATOM 1493 C CA . CYS A 1 179 ? -6.533 -5.372 14.718 1.00 95.25 179 CYS A CA 1
ATOM 1494 C C . CYS A 1 179 ? -7.067 -6.757 15.109 1.00 95.25 179 CYS A C 1
ATOM 1496 O O . CYS A 1 179 ? -8.227 -6.867 15.476 1.00 95.25 179 CYS A O 1
ATOM 1498 N N . ASP A 1 180 ? -6.231 -7.795 15.095 1.00 95.44 180 ASP A N 1
ATOM 1499 C CA . ASP A 1 180 ? -6.584 -9.140 15.565 1.00 95.44 180 ASP A CA 1
ATOM 1500 C C . ASP A 1 180 ? -6.985 -9.138 17.054 1.00 95.44 180 ASP A C 1
ATOM 1502 O O . ASP A 1 180 ? -7.969 -9.771 17.444 1.00 95.44 180 ASP A O 1
ATOM 1506 N N . GLY A 1 181 ? -6.270 -8.357 17.874 1.00 94.19 181 GLY A N 1
ATOM 1507 C CA . GLY A 1 181 ? -6.625 -8.106 19.274 1.00 94.19 181 GLY A CA 1
ATOM 1508 C C . GLY A 1 181 ? -7.906 -7.280 19.429 1.00 94.19 181 GLY A C 1
ATOM 1509 O O . GLY A 1 181 ? -8.750 -7.613 20.255 1.00 94.19 181 GLY A O 1
ATOM 1510 N N . PHE A 1 182 ? -8.091 -6.251 18.599 1.00 95.25 182 PHE A N 1
ATOM 1511 C CA . PHE A 1 182 ? -9.305 -5.422 18.606 1.00 95.25 182 PHE A CA 1
ATOM 1512 C C . PHE A 1 182 ? -10.555 -6.162 18.108 1.00 95.25 182 PHE A C 1
ATOM 1514 O O . PHE A 1 182 ? -11.669 -5.822 18.492 1.00 95.25 182 PHE A O 1
ATOM 1521 N N . LEU A 1 183 ? -10.394 -7.162 17.237 1.00 95.56 183 LEU A N 1
ATOM 1522 C CA . LEU A 1 183 ? -11.479 -8.065 16.848 1.00 95.56 183 LEU A CA 1
ATOM 1523 C C . LEU A 1 183 ? -11.886 -8.941 18.032 1.00 95.56 183 LEU A C 1
ATOM 1525 O O . LEU A 1 183 ? -13.072 -9.132 18.279 1.00 95.56 183 LEU A O 1
ATOM 1529 N N . LEU A 1 184 ? -10.901 -9.456 18.777 1.00 94.62 184 LEU A N 1
ATOM 1530 C CA . LEU A 1 184 ? -11.142 -10.333 19.922 1.00 94.62 184 LEU A CA 1
ATOM 1531 C C . LEU A 1 184 ? -11.923 -9.634 21.042 1.00 94.62 184 LEU A C 1
ATOM 1533 O O . LEU A 1 184 ? -12.774 -10.258 21.671 1.00 94.62 184 LEU A O 1
ATOM 1537 N N . ASP A 1 185 ? -11.631 -8.358 21.301 1.00 94.50 185 ASP A N 1
ATOM 1538 C CA . ASP A 1 185 ? -12.301 -7.577 22.347 1.00 94.50 185 ASP A CA 1
ATOM 1539 C C . ASP A 1 185 ? -13.543 -6.804 21.863 1.00 94.50 185 ASP A C 1
ATOM 1541 O O . ASP A 1 185 ? -14.210 -6.150 22.666 1.00 94.50 185 ASP A O 1
ATOM 1545 N N . GLY A 1 186 ? -13.880 -6.903 20.573 1.00 95.00 186 GLY A N 1
ATOM 1546 C CA . GLY A 1 186 ? -15.060 -6.278 19.975 1.00 95.00 186 GLY A CA 1
ATOM 1547 C C . GLY A 1 186 ? -14.931 -4.779 19.681 1.00 95.00 186 GLY A C 1
ATOM 1548 O O . GLY A 1 186 ? -15.915 -4.171 19.254 1.00 95.00 186 GLY A O 1
ATOM 1549 N N . THR A 1 187 ? -13.746 -4.180 19.862 1.00 94.88 187 THR A N 1
ATOM 1550 C CA . THR A 1 187 ? -13.468 -2.783 19.475 1.00 94.88 187 THR A CA 1
ATOM 1551 C C . THR A 1 187 ? -13.698 -2.566 17.975 1.00 94.88 187 THR A C 1
ATOM 1553 O O . THR A 1 187 ? -14.239 -1.539 17.558 1.00 94.88 187 THR A O 1
ATOM 1556 N N . ILE A 1 188 ? -13.302 -3.537 17.145 1.00 96.38 188 ILE A N 1
ATOM 1557 C CA . ILE A 1 188 ? -13.564 -3.524 15.702 1.00 96.38 188 ILE A CA 1
ATOM 1558 C C . ILE A 1 188 ? -14.377 -4.759 15.303 1.00 96.38 188 ILE A C 1
ATOM 1560 O O . ILE A 1 188 ? -14.224 -5.828 15.881 1.00 96.38 188 ILE A O 1
ATOM 1564 N N . GLN A 1 189 ? -15.232 -4.607 14.295 1.00 96.88 189 GLN A N 1
ATOM 1565 C CA . GLN A 1 189 ? -16.124 -5.649 13.771 1.00 96.88 189 GLN A CA 1
ATOM 1566 C C . GLN A 1 189 ? -15.577 -6.303 12.497 1.00 96.88 189 GLN A C 1
ATOM 1568 O O . GLN A 1 189 ? -16.011 -7.380 12.094 1.00 96.88 189 GLN A O 1
ATOM 1573 N N . GLY A 1 190 ? -14.621 -5.651 11.835 1.00 96.56 190 GLY A N 1
ATOM 1574 C CA . GLY A 1 190 ? -14.023 -6.167 10.614 1.00 96.56 190 GLY A CA 1
ATOM 1575 C C . GLY A 1 190 ? -12.885 -5.301 10.103 1.00 96.56 190 GLY A C 1
ATOM 1576 O O . GLY A 1 190 ? -12.749 -4.129 10.451 1.00 96.56 190 GLY A O 1
ATOM 1577 N N . ILE A 1 191 ? -12.070 -5.885 9.234 1.00 97.31 191 ILE A N 1
ATOM 1578 C CA . ILE A 1 191 ? -10.987 -5.199 8.532 1.00 97.31 191 ILE A CA 1
ATOM 1579 C C . ILE A 1 191 ? -10.952 -5.687 7.089 1.00 97.31 191 ILE A C 1
ATOM 1581 O O . ILE A 1 191 ? -11.148 -6.862 6.828 1.00 97.31 191 ILE A O 1
ATOM 1585 N N . SER A 1 192 ? -10.742 -4.808 6.117 1.00 95.81 192 SER A N 1
ATOM 1586 C CA . SER A 1 192 ? -10.768 -5.157 4.691 1.00 95.81 192 SER A CA 1
ATOM 1587 C C . SER A 1 192 ? -9.900 -4.213 3.861 1.00 95.81 192 SER A C 1
ATOM 1589 O O . SER A 1 192 ? -9.342 -3.246 4.379 1.00 95.81 192 SER A O 1
ATOM 1591 N N . VAL A 1 193 ? -9.774 -4.484 2.558 1.00 92.44 193 VAL A N 1
ATOM 1592 C CA . VAL A 1 193 ? -9.136 -3.553 1.616 1.00 92.44 193 VAL A CA 1
ATOM 1593 C C . VAL A 1 193 ? -10.167 -2.498 1.184 1.00 92.44 193 VAL A C 1
ATOM 1595 O O . VAL A 1 193 ? -11.234 -2.865 0.686 1.00 92.44 193 VAL A O 1
ATOM 1598 N N . PRO A 1 194 ? -9.884 -1.192 1.336 1.00 93.00 194 PRO A N 1
ATOM 1599 C CA . PRO A 1 194 ? -10.809 -0.136 0.946 1.00 93.00 194 PRO A CA 1
ATOM 1600 C C . PRO A 1 194 ? -10.935 -0.017 -0.576 1.00 93.00 194 PRO A C 1
ATOM 1602 O O . PRO A 1 194 ? -10.065 -0.421 -1.351 1.00 93.00 194 PRO A O 1
ATOM 1605 N N . GLN A 1 195 ? -12.007 0.641 -1.021 1.00 90.56 195 GLN A N 1
ATOM 1606 C CA . GLN A 1 195 ? -12.123 1.050 -2.418 1.00 90.56 195 GLN A CA 1
ATOM 1607 C C . GLN A 1 195 ? -11.021 2.045 -2.795 1.00 90.56 195 GLN A C 1
ATOM 1609 O O . GLN A 1 195 ? -10.703 2.966 -2.039 1.00 90.56 195 GLN A O 1
ATOM 1614 N N . ARG A 1 196 ? -10.510 1.920 -4.024 1.00 94.38 196 ARG A N 1
ATOM 1615 C CA . ARG A 1 196 ? -9.539 2.872 -4.572 1.00 94.38 196 ARG A CA 1
ATOM 1616 C C . ARG A 1 196 ? -10.070 4.304 -4.576 1.00 94.38 196 ARG A C 1
ATOM 1618 O O . ARG A 1 196 ? -11.261 4.559 -4.778 1.00 94.38 196 ARG A O 1
ATOM 1625 N N . ILE A 1 197 ? -9.150 5.245 -4.434 1.00 93.19 197 ILE A N 1
ATOM 1626 C CA . ILE A 1 197 ? -9.419 6.679 -4.453 1.00 93.19 197 ILE A CA 1
ATOM 1627 C C . ILE A 1 197 ? -8.728 7.270 -5.677 1.00 93.19 197 ILE A C 1
ATOM 1629 O O . ILE A 1 197 ? -7.536 7.054 -5.909 1.00 93.19 197 ILE A O 1
ATOM 1633 N N . LYS A 1 198 ? -9.504 7.992 -6.488 1.00 96.38 198 LYS A N 1
ATOM 1634 C CA . LYS A 1 198 ? -8.973 8.791 -7.590 1.00 96.38 198 LYS A CA 1
ATOM 1635 C C . LYS A 1 198 ? -8.430 10.095 -7.007 1.00 96.38 198 LYS A C 1
ATOM 1637 O O . LYS A 1 198 ? -9.138 10.764 -6.259 1.00 96.38 198 LYS A O 1
ATOM 1642 N N . TYR A 1 199 ? -7.192 10.439 -7.335 1.00 97.12 199 TYR A N 1
ATOM 1643 C CA . TYR A 1 199 ? -6.523 11.642 -6.844 1.00 97.12 199 TYR A CA 1
ATOM 1644 C C . TYR A 1 199 ? -5.759 12.326 -7.974 1.00 97.12 199 TYR A C 1
ATOM 1646 O O . TYR A 1 199 ? -5.342 11.672 -8.934 1.00 97.12 199 TYR A O 1
ATOM 1654 N N . PHE A 1 200 ? -5.604 13.641 -7.878 1.00 97.19 200 PHE A N 1
ATOM 1655 C CA . PHE A 1 200 ? -4.793 14.407 -8.814 1.00 97.19 200 PHE A CA 1
ATOM 1656 C C . PHE A 1 200 ? -3.375 14.521 -8.262 1.00 97.19 200 PHE A C 1
ATOM 1658 O O . PHE A 1 200 ? -3.192 15.013 -7.152 1.00 97.19 200 PHE A O 1
ATOM 1665 N N . ARG A 1 201 ? -2.387 14.034 -9.013 1.00 95.31 201 ARG A N 1
ATOM 1666 C CA . ARG A 1 201 ? -0.977 14.097 -8.631 1.00 95.31 201 ARG A CA 1
ATOM 1667 C C . ARG A 1 201 ? -0.383 15.377 -9.222 1.00 95.31 201 ARG A C 1
ATOM 1669 O O . ARG A 1 201 ? -0.252 15.489 -10.439 1.00 95.31 201 ARG A O 1
ATOM 1676 N N . SER A 1 202 ? -0.104 16.344 -8.357 1.00 94.44 202 SER A N 1
ATOM 1677 C CA . SER A 1 202 ? 0.228 17.728 -8.709 1.00 94.44 202 SER A CA 1
ATOM 1678 C C . SER A 1 202 ? 1.590 17.877 -9.389 1.00 94.44 202 SER A C 1
ATOM 1680 O O . SER A 1 202 ? 1.737 18.694 -10.290 1.00 94.44 202 SER A O 1
ATOM 1682 N N . ASP A 1 203 ? 2.573 17.059 -9.027 1.00 90.19 203 ASP A N 1
ATOM 1683 C CA . ASP A 1 203 ? 3.917 17.093 -9.620 1.00 90.19 203 ASP A CA 1
ATOM 1684 C C . ASP A 1 203 ? 3.936 16.703 -11.110 1.00 90.19 203 ASP A C 1
ATOM 1686 O O . ASP A 1 203 ? 4.729 17.242 -11.875 1.00 90.19 203 ASP A O 1
ATOM 1690 N N . ILE A 1 204 ? 3.042 15.806 -11.533 1.00 91.31 204 ILE A N 1
ATOM 1691 C CA . ILE A 1 204 ? 2.927 15.335 -12.923 1.00 91.31 204 ILE A CA 1
ATOM 1692 C C . ILE A 1 204 ? 1.636 15.787 -13.613 1.00 91.31 204 ILE A C 1
ATOM 1694 O O . ILE A 1 204 ? 1.375 15.369 -14.734 1.00 91.31 204 ILE A O 1
ATOM 1698 N N . GLN A 1 205 ? 0.809 16.590 -12.938 1.00 95.06 205 GLN A N 1
ATOM 1699 C CA . GLN A 1 205 ? -0.458 17.127 -13.450 1.00 95.06 205 GLN A CA 1
ATOM 1700 C C . GLN A 1 205 ? -1.410 16.059 -14.031 1.00 95.06 205 GLN A C 1
ATOM 1702 O O . GLN A 1 205 ? -2.077 16.275 -15.042 1.00 95.06 205 GLN A O 1
ATOM 1707 N N . GLN A 1 206 ? -1.494 14.884 -13.397 1.00 95.44 206 GLN A N 1
ATOM 1708 C CA . GLN A 1 206 ? -2.297 13.762 -13.901 1.00 95.44 206 GLN A CA 1
ATOM 1709 C C . GLN A 1 206 ? -3.180 13.126 -12.830 1.00 95.44 206 GLN A C 1
ATOM 1711 O O . GLN A 1 206 ? -2.802 12.974 -11.666 1.00 95.44 206 GLN A O 1
ATOM 1716 N N . TRP A 1 207 ? -4.356 12.661 -13.257 1.00 96.31 207 TRP A N 1
ATOM 1717 C CA . TRP A 1 207 ? -5.236 11.846 -12.427 1.00 96.31 207 TRP A CA 1
ATOM 1718 C C . TRP A 1 207 ? -4.700 10.423 -12.293 1.00 96.31 207 TRP A C 1
ATOM 1720 O O . TRP A 1 207 ? -4.440 9.736 -13.278 1.00 96.31 207 TRP A O 1
ATOM 1730 N N . ARG A 1 208 ? -4.596 9.949 -11.055 1.00 94.81 208 ARG A N 1
ATOM 1731 C CA . ARG A 1 208 ? -4.157 8.598 -10.712 1.00 94.81 208 ARG A CA 1
ATOM 1732 C C . ARG A 1 208 ? -5.155 7.956 -9.755 1.00 94.81 208 ARG A C 1
ATOM 1734 O O . ARG A 1 208 ? -6.057 8.604 -9.228 1.00 94.81 208 ARG A O 1
ATOM 1741 N N . HIS A 1 209 ? -5.001 6.656 -9.547 1.00 92.88 209 HIS A N 1
ATOM 1742 C CA . HIS A 1 209 ? -5.719 5.930 -8.508 1.00 92.88 209 HIS A CA 1
ATOM 1743 C C . HIS A 1 209 ? -4.714 5.411 -7.492 1.00 92.88 209 HIS A C 1
ATOM 1745 O O . HIS A 1 209 ? -3.620 4.987 -7.866 1.00 92.88 209 HIS A O 1
ATOM 1751 N N . TYR A 1 210 ? -5.097 5.407 -6.223 1.00 93.38 210 TYR A N 1
ATOM 1752 C CA . TYR A 1 210 ? -4.368 4.678 -5.196 1.00 93.38 210 TYR A CA 1
ATOM 1753 C C . TYR A 1 210 ? -5.334 3.881 -4.322 1.00 93.38 210 TYR A C 1
ATOM 1755 O O . TYR A 1 210 ? -6.534 4.155 -4.283 1.00 93.38 210 TYR A O 1
ATOM 1763 N N . TYR A 1 211 ? -4.794 2.865 -3.662 1.00 92.94 211 TYR A N 1
ATOM 1764 C CA . TYR A 1 211 ? -5.513 2.022 -2.719 1.00 92.94 211 TYR A CA 1
ATOM 1765 C C . TYR A 1 211 ? -4.983 2.356 -1.330 1.00 92.94 211 TYR A C 1
ATOM 1767 O O . TYR A 1 211 ? -3.788 2.112 -1.115 1.00 92.94 211 TYR A O 1
ATOM 1775 N N . PRO A 1 212 ? -5.819 2.921 -0.438 1.00 96.31 212 PRO A N 1
ATOM 1776 C CA . PRO A 1 212 ? -5.460 2.999 0.967 1.00 96.31 212 PRO A CA 1
ATOM 1777 C C . PRO A 1 212 ? -5.196 1.601 1.531 1.00 96.31 212 PRO A C 1
ATOM 1779 O O . PRO A 1 212 ? -5.641 0.606 0.949 1.00 96.31 212 PRO A O 1
ATOM 1782 N N . ASP A 1 213 ? -4.453 1.518 2.628 1.00 96.94 213 ASP A N 1
ATOM 1783 C CA . ASP A 1 213 ? -3.986 0.230 3.142 1.00 96.94 213 ASP A CA 1
ATOM 1784 C C . ASP A 1 213 ? -5.133 -0.609 3.728 1.00 96.94 213 ASP A C 1
ATOM 1786 O O . ASP A 1 213 ? -5.290 -1.769 3.342 1.00 96.94 213 ASP A O 1
ATOM 1790 N N . PHE A 1 214 ? -5.987 -0.022 4.579 1.00 98.06 214 PHE A N 1
ATOM 1791 C CA . PHE A 1 214 ? -7.061 -0.755 5.261 1.00 98.06 214 PHE A CA 1
ATOM 1792 C C . PHE A 1 214 ? -8.367 0.035 5.395 1.00 98.06 214 PHE A C 1
ATOM 1794 O O . PHE A 1 214 ? -8.387 1.264 5.439 1.00 98.06 214 PHE A O 1
ATOM 1801 N N . ARG A 1 215 ? -9.479 -0.694 5.494 1.00 97.88 215 ARG A N 1
ATOM 1802 C CA . ARG A 1 215 ? -10.777 -0.225 5.981 1.00 97.88 215 ARG A CA 1
ATOM 1803 C C . ARG A 1 215 ? -11.115 -1.013 7.238 1.00 97.88 215 ARG A C 1
ATOM 1805 O O . ARG A 1 215 ? -11.145 -2.236 7.170 1.00 97.88 215 ARG A O 1
ATOM 1812 N N . VAL A 1 216 ? -11.354 -0.325 8.344 1.00 97.88 216 VAL A N 1
ATOM 1813 C CA . VAL A 1 216 ? -11.686 -0.915 9.645 1.00 97.88 216 VAL A CA 1
ATOM 1814 C C . VAL A 1 216 ? -13.134 -0.574 9.974 1.00 97.88 216 VAL A C 1
ATOM 1816 O O . VAL A 1 216 ? -13.480 0.604 9.993 1.00 97.88 216 VAL A O 1
ATOM 1819 N N . GLU A 1 217 ? -13.965 -1.580 10.230 1.00 97.69 217 GLU A N 1
ATOM 1820 C CA . GLU A 1 217 ? -15.339 -1.404 10.706 1.00 97.69 217 GLU A CA 1
ATOM 1821 C C . GLU A 1 217 ? -15.359 -1.418 12.231 1.00 97.69 217 GLU A C 1
ATOM 1823 O O . GLU A 1 217 ? -14.754 -2.291 12.847 1.00 97.69 217 GLU A O 1
ATOM 1828 N N . THR A 1 218 ? -16.082 -0.486 12.838 1.00 96.81 218 THR A N 1
ATOM 1829 C CA . THR A 1 218 ? -16.397 -0.472 14.272 1.00 96.81 218 THR A CA 1
ATOM 1830 C C . THR A 1 218 ? -17.909 -0.609 14.450 1.00 96.81 218 THR A C 1
ATOM 1832 O O . THR A 1 218 ? -18.638 -0.707 13.462 1.00 96.81 218 THR A O 1
ATOM 1835 N N . ASN A 1 219 ? -18.400 -0.628 15.691 1.00 92.50 219 ASN A N 1
ATOM 1836 C CA . ASN A 1 219 ? -19.842 -0.730 15.950 1.00 92.50 219 ASN A CA 1
ATOM 1837 C C . ASN A 1 219 ? -20.636 0.431 15.326 1.00 92.50 219 ASN A C 1
ATOM 1839 O O . ASN A 1 219 ? -21.690 0.212 14.734 1.00 92.50 219 ASN A O 1
ATOM 1843 N N . ASP A 1 220 ? -20.096 1.650 15.400 1.00 91.88 220 ASP A N 1
ATOM 1844 C CA . ASP A 1 220 ? -20.826 2.868 15.030 1.00 91.88 220 ASP A CA 1
ATOM 1845 C C . ASP A 1 220 ? -20.329 3.517 13.728 1.00 91.88 220 ASP A C 1
ATOM 1847 O O . ASP A 1 220 ? -20.928 4.469 13.215 1.00 91.88 220 ASP A O 1
ATOM 1851 N N . SER A 1 221 ? -19.191 3.073 13.184 1.00 95.06 221 SER A N 1
ATOM 1852 C CA . SER A 1 221 ? -18.553 3.737 12.047 1.00 95.06 221 SER A CA 1
ATOM 1853 C C . SER A 1 221 ? -17.583 2.820 11.298 1.00 95.06 221 SER A C 1
ATOM 1855 O O . SER A 1 221 ? -17.479 1.623 11.529 1.00 95.06 221 SER A O 1
ATOM 1857 N N . HIS A 1 222 ? -16.860 3.410 10.354 1.00 96.44 222 HIS A N 1
ATOM 1858 C CA . HIS A 1 222 ? -15.686 2.813 9.748 1.00 96.44 222 HIS A CA 1
ATOM 1859 C C . HIS A 1 222 ? -14.574 3.850 9.633 1.00 96.44 222 HIS A C 1
ATOM 1861 O O . HIS A 1 222 ? -14.840 5.055 9.573 1.00 96.44 222 HIS A O 1
ATOM 1867 N N . PHE A 1 223 ? -13.343 3.370 9.526 1.00 97.81 223 PHE A N 1
ATOM 1868 C CA . PHE A 1 223 ? -12.149 4.171 9.300 1.00 97.81 223 PHE A CA 1
ATOM 1869 C C . PHE A 1 223 ? -11.413 3.667 8.062 1.00 97.81 223 PHE A C 1
ATOM 1871 O O . PHE A 1 223 ? -11.340 2.466 7.811 1.00 97.81 223 PHE A O 1
ATOM 1878 N N . VAL A 1 224 ? -10.868 4.588 7.274 1.00 97.81 224 VAL A N 1
ATOM 1879 C CA . VAL A 1 224 ? -9.941 4.285 6.181 1.00 97.81 224 VAL A CA 1
ATOM 1880 C C . VAL A 1 224 ? -8.548 4.640 6.661 1.00 97.81 224 VAL A C 1
ATOM 1882 O O . VAL A 1 224 ? -8.275 5.796 6.973 1.00 97.81 224 VAL A O 1
ATOM 1885 N N . VAL A 1 225 ? -7.680 3.642 6.726 1.00 97.75 225 VAL A N 1
ATOM 1886 C CA . VAL A 1 225 ? -6.349 3.750 7.307 1.00 97.75 225 VAL A CA 1
ATOM 1887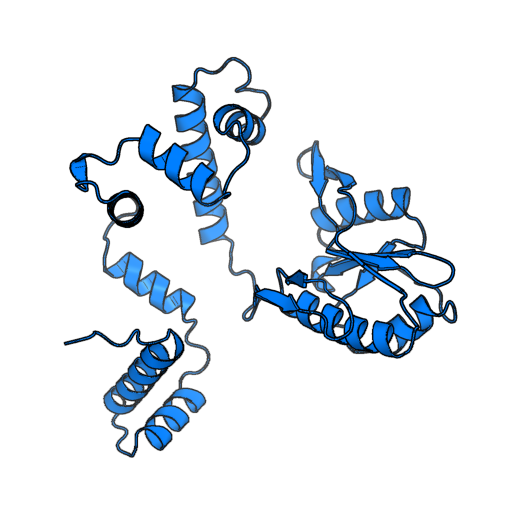 C C . VAL A 1 225 ? -5.302 3.674 6.207 1.00 97.75 225 VAL A C 1
ATOM 1889 O O . VAL A 1 225 ? -5.301 2.756 5.386 1.00 97.75 225 VAL A O 1
ATOM 1892 N N . GLU A 1 226 ? -4.393 4.640 6.208 1.00 97.50 226 GLU A N 1
ATOM 1893 C CA . GLU A 1 226 ? -3.157 4.610 5.437 1.00 97.50 226 GLU A CA 1
ATOM 1894 C C . GLU A 1 226 ? -1.983 4.471 6.405 1.00 97.50 226 GLU A C 1
ATOM 1896 O O . GLU A 1 226 ? -1.821 5.287 7.307 1.00 97.50 226 GLU A O 1
ATOM 1901 N N . ILE A 1 227 ? -1.127 3.477 6.197 1.00 95.38 227 ILE A N 1
ATOM 1902 C CA . ILE A 1 227 ? 0.101 3.296 6.960 1.00 95.38 227 ILE A CA 1
ATOM 1903 C C . ILE A 1 227 ? 1.259 3.919 6.192 1.00 95.38 227 ILE A C 1
ATOM 1905 O O . ILE A 1 227 ? 1.613 3.501 5.079 1.00 95.38 227 ILE A O 1
ATOM 1909 N N . LYS A 1 228 ? 1.893 4.928 6.793 1.00 91.06 228 LYS A N 1
ATOM 1910 C CA . LYS A 1 228 ? 3.056 5.593 6.202 1.00 91.06 228 LYS A CA 1
ATOM 1911 C C . LYS A 1 228 ? 4.082 6.003 7.248 1.00 91.06 228 LYS A C 1
ATOM 1913 O O . LYS A 1 228 ? 3.708 6.460 8.316 1.00 91.06 228 LYS A O 1
ATOM 1918 N N . PRO A 1 229 ? 5.381 5.917 6.919 1.00 84.19 229 PRO A N 1
ATOM 1919 C CA . PRO A 1 229 ? 6.429 6.553 7.706 1.00 84.19 229 PRO A CA 1
ATOM 1920 C C . PRO A 1 229 ? 6.166 8.029 7.888 1.00 84.19 229 PRO A C 1
ATOM 1922 O O . PRO A 1 229 ? 5.864 8.715 6.912 1.00 84.19 229 PRO A O 1
ATOM 1925 N N . PHE A 1 230 ? 6.340 8.515 9.112 1.00 83.12 230 PHE A N 1
ATOM 1926 C CA . PHE A 1 230 ? 6.088 9.906 9.457 1.00 83.12 230 PHE A CA 1
ATOM 1927 C C . PHE A 1 230 ? 6.842 10.854 8.518 1.00 83.12 230 PHE A C 1
ATOM 1929 O O . PHE A 1 230 ? 6.262 11.765 7.929 1.00 83.12 230 PHE A O 1
ATOM 1936 N N . PHE A 1 231 ? 8.120 10.565 8.256 1.00 80.06 231 PHE A N 1
ATOM 1937 C CA . PHE A 1 231 ? 8.942 11.364 7.343 1.00 80.06 231 PHE A CA 1
ATOM 1938 C C . PHE A 1 231 ? 8.461 11.342 5.880 1.00 80.06 231 PHE A C 1
ATOM 1940 O O . PHE A 1 231 ? 8.824 12.226 5.115 1.00 80.06 231 PHE A O 1
ATOM 1947 N N . LYS A 1 232 ? 7.657 10.348 5.476 1.00 84.12 232 LYS A N 1
ATOM 1948 C CA . LYS A 1 232 ? 7.048 10.248 4.139 1.00 84.12 232 LYS A CA 1
ATOM 1949 C C . LYS A 1 232 ? 5.718 10.970 4.024 1.00 84.12 232 LYS A C 1
ATOM 1951 O O . LYS A 1 232 ? 5.246 11.174 2.904 1.00 84.12 232 LYS A O 1
ATOM 1956 N N . CYS A 1 233 ? 5.109 11.362 5.137 1.00 87.81 233 CYS A N 1
ATOM 1957 C CA . CYS A 1 233 ? 3.856 12.104 5.115 1.00 87.81 233 CYS A CA 1
ATOM 1958 C C . CYS A 1 233 ? 4.030 13.516 4.533 1.00 87.81 233 CYS A C 1
ATOM 1960 O O . CYS A 1 233 ? 3.071 14.100 4.033 1.00 87.81 233 CYS A O 1
ATOM 1962 N N . SER A 1 234 ? 5.255 14.051 4.544 1.00 88.06 234 SER A N 1
ATOM 1963 C CA . SER A 1 234 ? 5.578 15.366 3.987 1.00 88.06 234 SER A CA 1
ATOM 1964 C C . SER A 1 234 ? 5.809 15.366 2.467 1.00 88.06 234 SER A C 1
ATOM 1966 O O . SER A 1 234 ? 5.753 16.447 1.866 1.00 88.06 234 SER A O 1
ATOM 1968 N N . ASP A 1 235 ? 6.010 14.196 1.841 1.00 90.06 235 ASP A N 1
ATOM 1969 C CA . ASP A 1 235 ? 6.213 14.048 0.393 1.00 90.06 235 ASP A CA 1
ATOM 1970 C C . ASP A 1 235 ? 4.981 14.555 -0.380 1.00 90.06 235 ASP A C 1
ATOM 1972 O O . ASP A 1 235 ? 3.847 14.162 -0.087 1.00 90.06 235 ASP A O 1
ATOM 1976 N N . GLN A 1 236 ? 5.188 15.367 -1.426 1.00 94.69 236 GLN A N 1
ATOM 1977 C CA . GLN A 1 236 ? 4.089 15.988 -2.184 1.00 94.69 236 GLN A CA 1
ATOM 1978 C C . GLN A 1 236 ? 3.101 14.960 -2.753 1.00 94.69 236 GLN A C 1
ATOM 1980 O O . GLN A 1 236 ? 1.891 15.110 -2.620 1.00 94.69 236 GLN A O 1
ATOM 1985 N N . THR A 1 237 ? 3.606 13.854 -3.307 1.00 93.75 237 THR A N 1
ATOM 1986 C CA . THR A 1 237 ? 2.752 12.773 -3.827 1.00 93.75 237 THR A CA 1
ATOM 1987 C C . THR A 1 237 ? 1.847 12.168 -2.745 1.00 93.75 237 THR A C 1
A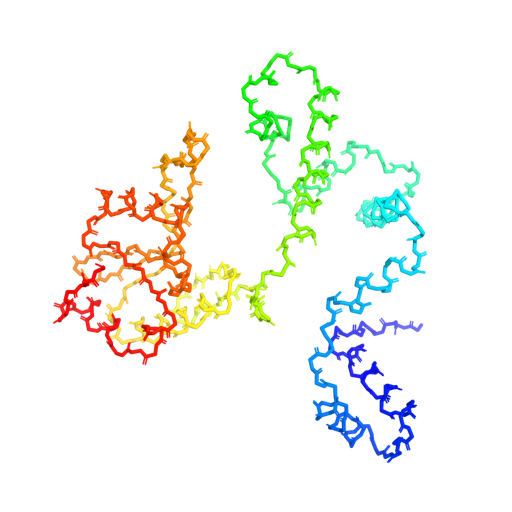TOM 1989 O O . THR A 1 237 ? 0.735 11.740 -3.051 1.00 93.75 237 THR A O 1
ATOM 1992 N N . ASN A 1 238 ? 2.304 12.090 -1.491 1.00 95.38 238 ASN A N 1
ATOM 1993 C CA . ASN A 1 238 ? 1.492 11.565 -0.394 1.00 95.38 238 ASN A CA 1
ATOM 1994 C C . ASN A 1 238 ? 0.512 12.621 0.120 1.00 95.38 238 ASN A C 1
ATOM 1996 O O . ASN A 1 238 ? -0.652 12.289 0.312 1.00 95.38 238 ASN A O 1
ATOM 2000 N N . LYS A 1 239 ? 0.926 13.890 0.218 1.00 96.50 239 LYS A N 1
ATOM 2001 C CA . LYS A 1 239 ? 0.019 15.013 0.511 1.00 96.50 239 LYS A CA 1
ATOM 2002 C C . LYS A 1 239 ? -1.164 15.061 -0.453 1.00 96.50 239 LYS A C 1
ATOM 2004 O O . LYS A 1 239 ? -2.302 15.162 -0.004 1.00 96.50 239 LYS A O 1
ATOM 2009 N N . ASP A 1 240 ? -0.912 14.901 -1.752 1.00 96.88 240 ASP A N 1
ATOM 2010 C CA . ASP A 1 240 ? -1.967 14.862 -2.767 1.00 96.88 240 ASP A CA 1
ATOM 2011 C C . ASP A 1 240 ? -2.949 13.707 -2.510 1.00 96.88 240 ASP A C 1
ATOM 2013 O O . ASP A 1 240 ? -4.163 13.903 -2.502 1.00 96.88 240 ASP A O 1
ATOM 2017 N N . LYS A 1 241 ? -2.447 12.495 -2.231 1.00 96.75 241 LYS A N 1
ATOM 2018 C CA . LYS A 1 241 ? -3.305 11.350 -1.874 1.00 96.75 241 LYS A CA 1
ATOM 2019 C C . LYS A 1 241 ? -4.138 11.651 -0.632 1.00 96.75 241 LYS A C 1
ATOM 2021 O O . LYS A 1 241 ? -5.354 11.484 -0.659 1.00 96.75 241 LYS A O 1
ATOM 2026 N N . PHE A 1 242 ? -3.492 12.120 0.434 1.00 96.75 242 PHE A N 1
ATOM 2027 C CA . PHE A 1 242 ? -4.125 12.370 1.726 1.00 96.75 242 PHE A CA 1
ATOM 2028 C C . PHE A 1 242 ? -5.192 13.447 1.628 1.00 96.75 242 PHE A C 1
ATOM 2030 O O . PHE A 1 242 ? -6.264 13.289 2.199 1.00 96.75 242 PHE A O 1
ATOM 2037 N N . GLN A 1 243 ? -4.951 14.502 0.850 1.00 96.94 243 GLN A N 1
ATOM 2038 C CA . GLN A 1 243 ? -5.939 15.543 0.613 1.00 96.94 243 GLN A CA 1
ATOM 2039 C C . GLN A 1 243 ? -7.203 14.969 -0.037 1.00 96.94 243 GLN A C 1
ATOM 2041 O O . GLN A 1 243 ? -8.312 15.272 0.401 1.00 96.94 243 GLN A O 1
ATOM 2046 N N . PHE A 1 244 ? -7.059 14.125 -1.060 1.00 97.44 244 PHE A N 1
ATOM 2047 C CA . PHE A 1 244 ? -8.204 13.504 -1.727 1.00 97.44 244 PHE A CA 1
ATOM 2048 C C . PHE A 1 244 ? -8.909 12.467 -0.846 1.00 97.44 244 PHE A C 1
ATOM 2050 O O . PHE A 1 244 ? -10.141 12.434 -0.826 1.00 97.44 244 PHE A O 1
ATOM 2057 N N . ALA A 1 245 ? -8.168 11.666 -0.077 1.00 96.62 245 ALA A N 1
ATOM 2058 C CA . ALA A 1 245 ? -8.767 10.777 0.915 1.00 96.62 245 ALA A CA 1
ATOM 2059 C C . ALA A 1 245 ? -9.541 11.544 1.983 1.00 96.62 245 ALA A C 1
ATOM 2061 O O . ALA A 1 245 ? -10.682 11.194 2.269 1.00 96.62 245 ALA A O 1
ATOM 2062 N N . ASN A 1 246 ? -8.953 12.604 2.534 1.00 96.44 246 ASN A N 1
ATOM 2063 C CA . ASN A 1 246 ? -9.582 13.415 3.565 1.00 96.44 246 ASN A CA 1
ATOM 2064 C C . ASN A 1 246 ? -10.820 14.141 3.020 1.00 96.44 246 ASN A C 1
ATOM 2066 O O . ASN A 1 246 ? -11.846 14.191 3.682 1.00 96.44 246 ASN A O 1
ATOM 2070 N N . ARG A 1 247 ? -10.807 14.613 1.766 1.00 96.31 247 ARG A N 1
ATOM 2071 C CA . ARG A 1 247 ? -12.029 15.132 1.119 1.00 96.31 247 ARG A CA 1
ATOM 2072 C C . ARG A 1 247 ? -13.122 14.068 0.992 1.00 96.31 247 ARG A C 1
ATOM 2074 O O . ARG A 1 247 ? -14.294 14.390 1.141 1.00 96.31 247 ARG A O 1
ATOM 2081 N N . LYS A 1 248 ? -12.751 12.816 0.700 1.00 96.00 248 LYS A N 1
ATOM 2082 C CA . LYS A 1 248 ? -13.702 11.710 0.502 1.00 96.00 248 LYS A CA 1
ATOM 2083 C C . LYS A 1 248 ? -14.257 11.150 1.817 1.00 96.00 248 LYS A C 1
ATOM 2085 O O . LYS A 1 248 ? -15.419 10.766 1.863 1.00 96.00 248 LYS A O 1
ATOM 2090 N N . HIS A 1 249 ? -13.433 11.067 2.857 1.00 95.12 249 HIS A N 1
ATOM 2091 C CA . HIS A 1 249 ? -13.744 10.342 4.093 1.00 95.12 249 HIS A CA 1
ATOM 2092 C C . HIS A 1 249 ? -13.772 11.237 5.345 1.00 95.12 249 HIS A C 1
ATOM 2094 O O . HIS A 1 249 ? -14.228 10.800 6.401 1.00 95.12 249 HIS A O 1
ATOM 2100 N N . GLY A 1 250 ? -13.320 12.489 5.248 1.00 94.44 250 GLY A N 1
ATOM 2101 C CA . GLY A 1 250 ? -13.232 13.432 6.362 1.00 94.44 250 GLY A CA 1
ATOM 2102 C C . GLY A 1 250 ? -12.431 12.865 7.532 1.00 94.44 250 GLY A C 1
ATOM 2103 O O . GLY A 1 250 ? -11.438 12.164 7.349 1.00 94.44 250 GLY A O 1
ATOM 2104 N N . LYS A 1 251 ? -12.952 13.074 8.748 1.00 92.56 251 LYS A N 1
ATOM 2105 C CA . LYS A 1 251 ? -12.377 12.570 10.009 1.00 92.56 251 LYS A CA 1
ATOM 2106 C C . LYS A 1 251 ? -12.241 11.040 10.089 1.00 92.56 251 LYS A C 1
ATOM 2108 O O . LYS A 1 251 ? -11.634 10.540 11.028 1.00 92.56 251 LYS A O 1
ATOM 2113 N N . LYS A 1 252 ? -12.816 10.291 9.140 1.00 95.50 252 LYS A N 1
ATOM 2114 C CA . LYS A 1 252 ? -12.695 8.828 9.066 1.00 95.50 252 LYS A CA 1
ATOM 2115 C C . LYS A 1 252 ? -11.429 8.376 8.333 1.00 95.50 252 LYS A C 1
ATOM 2117 O O . LYS A 1 252 ? -11.146 7.182 8.334 1.00 95.50 252 LYS A O 1
ATOM 2122 N N . PHE A 1 253 ? -10.684 9.280 7.690 1.00 96.94 253 PHE A N 1
ATOM 2123 C CA . PHE A 1 253 ? -9.378 8.959 7.119 1.00 96.94 253 PHE A CA 1
ATOM 2124 C C . PHE A 1 253 ? -8.263 9.193 8.136 1.00 96.94 253 PHE A C 1
ATOM 2126 O O . PHE A 1 253 ? -8.116 10.291 8.668 1.00 96.94 253 PHE A O 1
ATOM 2133 N N . VAL A 1 254 ? -7.470 8.157 8.380 1.00 96.31 254 VAL A N 1
ATOM 2134 C CA . VAL A 1 254 ? -6.466 8.102 9.443 1.00 96.31 254 VAL A CA 1
ATOM 2135 C C . VAL A 1 254 ? -5.132 7.714 8.818 1.00 96.31 254 VAL A C 1
ATOM 2137 O O . VAL A 1 254 ? -5.045 6.720 8.099 1.00 96.31 254 VAL A O 1
ATOM 2140 N N . ILE A 1 255 ? -4.084 8.489 9.092 1.00 96.00 255 ILE A N 1
ATOM 2141 C CA . ILE A 1 255 ? -2.721 8.175 8.653 1.00 96.00 255 ILE A CA 1
ATOM 2142 C C . ILE A 1 255 ? -1.952 7.649 9.854 1.00 96.00 255 ILE A C 1
ATOM 2144 O O . ILE A 1 255 ? -1.619 8.413 10.750 1.00 96.00 255 ILE A O 1
ATOM 2148 N N . VAL A 1 256 ? -1.666 6.357 9.871 1.00 94.00 256 VAL A N 1
ATOM 2149 C CA . VAL A 1 256 ? -0.961 5.697 10.967 1.00 94.00 256 VAL A CA 1
ATOM 2150 C C . VAL A 1 256 ? 0.524 5.630 10.642 1.00 94.00 256 VAL A C 1
ATOM 2152 O O . VAL A 1 256 ? 0.928 5.072 9.618 1.00 94.00 256 VAL A O 1
ATOM 2155 N N . THR A 1 257 ? 1.345 6.186 11.524 1.00 86.75 257 THR A N 1
ATOM 2156 C CA . THR A 1 257 ? 2.802 6.158 11.403 1.00 86.75 257 THR A CA 1
ATOM 2157 C C . THR A 1 257 ? 3.415 5.238 12.453 1.00 86.75 257 THR A C 1
ATOM 2159 O O . THR A 1 257 ? 2.725 4.654 13.292 1.00 86.75 257 THR A O 1
ATOM 2162 N N . GLU A 1 258 ? 4.737 5.094 12.429 1.00 81.38 258 GLU A N 1
ATOM 2163 C CA . GLU A 1 258 ? 5.500 4.386 13.456 1.00 81.38 258 GLU A CA 1
ATOM 2164 C C . GLU A 1 258 ? 5.220 4.883 14.881 1.00 81.38 258 GLU A C 1
ATOM 2166 O O . GLU A 1 258 ? 5.392 4.116 15.831 1.00 81.38 258 GLU A O 1
ATOM 2171 N N . ASN A 1 259 ? 4.775 6.134 15.026 1.00 77.31 259 ASN A N 1
ATOM 2172 C CA . ASN A 1 259 ? 4.471 6.739 16.316 1.00 77.31 259 ASN A CA 1
ATOM 2173 C C . ASN A 1 259 ? 3.140 6.238 16.888 1.00 77.31 259 ASN A C 1
ATOM 2175 O O . ASN A 1 259 ? 3.008 6.136 18.104 1.00 77.31 259 ASN A O 1
ATOM 2179 N N . GLU A 1 260 ? 2.169 5.879 16.043 1.00 83.12 260 GLU A N 1
ATOM 2180 C CA . GLU A 1 260 ? 0.838 5.441 16.479 1.00 83.12 260 GLU A CA 1
ATOM 2181 C C . GLU A 1 260 ? 0.682 3.915 16.533 1.00 83.12 260 GLU A C 1
ATOM 2183 O O . GLU A 1 260 ? -0.180 3.422 17.256 1.00 83.12 260 GLU A O 1
ATOM 2188 N N . LEU A 1 261 ? 1.558 3.150 15.867 1.00 77.38 261 LEU A N 1
ATOM 2189 C CA . LEU A 1 261 ? 1.546 1.672 15.855 1.00 77.38 261 LEU A CA 1
ATOM 2190 C C . LEU A 1 261 ? 1.855 1.000 17.205 1.00 77.38 261 LEU A C 1
ATOM 2192 O O . LEU A 1 261 ? 1.889 -0.222 17.294 1.00 77.38 261 LEU A O 1
ATOM 2196 N N . LYS A 1 262 ? 2.126 1.772 18.257 1.00 69.19 262 LYS A N 1
ATOM 2197 C CA . LYS A 1 262 ? 2.414 1.258 19.608 1.00 69.19 262 LYS A CA 1
ATOM 2198 C C . LYS A 1 262 ? 1.536 1.882 20.684 1.00 69.19 262 LYS A C 1
ATOM 2200 O O . LYS A 1 262 ? 1.779 1.670 21.868 1.00 69.19 262 LYS A O 1
ATOM 2205 N N . LEU A 1 263 ? 0.572 2.704 20.284 1.00 65.31 263 LEU A N 1
ATOM 2206 C CA . LEU A 1 263 ? -0.227 3.485 21.210 1.00 65.31 263 LEU A CA 1
ATOM 2207 C C . LEU A 1 263 ? -1.633 2.905 21.317 1.00 65.31 263 LEU A C 1
ATOM 2209 O O . LEU A 1 263 ? -2.294 2.649 20.312 1.00 65.31 263 LEU A O 1
ATOM 2213 N N . GLU A 1 264 ? -2.143 2.870 22.548 1.00 83.44 264 GLU A N 1
ATOM 2214 C CA . GLU A 1 264 ? -3.569 2.666 22.855 1.00 83.44 264 GLU A CA 1
ATOM 2215 C C . GLU A 1 264 ? -4.477 3.707 22.176 1.00 83.44 264 GLU A C 1
ATOM 2217 O O . GLU A 1 264 ? -5.691 3.541 22.101 1.00 83.44 264 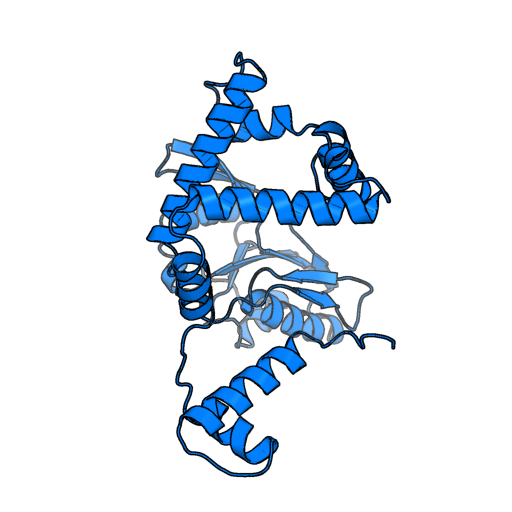GLU A O 1
ATOM 2222 N N . LYS A 1 265 ? -3.887 4.778 21.634 1.00 85.31 265 LYS A N 1
ATOM 2223 C CA . LYS A 1 265 ? -4.557 5.827 20.866 1.00 85.31 265 LYS A CA 1
ATOM 2224 C C . LYS A 1 265 ? -5.447 5.273 19.750 1.00 85.31 265 LYS A C 1
ATOM 2226 O O . LYS A 1 265 ? -6.545 5.777 19.552 1.00 85.31 265 LYS A O 1
ATOM 2231 N N . LEU A 1 266 ? -5.005 4.236 19.030 1.00 89.31 266 LEU A N 1
ATOM 2232 C CA . LEU A 1 266 ? -5.823 3.640 17.964 1.00 89.31 266 LEU A CA 1
ATOM 2233 C C . LEU A 1 266 ? -7.065 2.940 18.513 1.00 89.31 266 LEU A C 1
ATOM 2235 O O . LEU A 1 266 ? -8.141 3.074 17.938 1.00 89.31 266 LEU A O 1
ATOM 2239 N N . LYS A 1 267 ? -6.934 2.258 19.652 1.00 90.94 267 LYS A N 1
ATOM 2240 C CA . LYS A 1 267 ? -8.065 1.625 20.329 1.00 90.94 267 LYS A CA 1
ATOM 2241 C C . LYS A 1 267 ? -9.080 2.673 20.787 1.00 90.94 267 LYS A C 1
ATOM 2243 O O . LYS A 1 267 ? -10.256 2.573 20.454 1.00 90.94 267 LYS A O 1
ATOM 2248 N N . LYS A 1 268 ? -8.605 3.734 21.447 1.00 91.31 268 LYS A N 1
ATOM 2249 C CA . LYS A 1 268 ? -9.438 4.873 21.875 1.00 91.31 268 LYS A CA 1
ATOM 2250 C C . LYS A 1 268 ? -10.140 5.554 20.704 1.00 91.31 268 LYS A C 1
ATOM 2252 O O . LYS A 1 268 ? -11.326 5.854 20.791 1.00 91.31 268 LYS A O 1
ATOM 2257 N N . LEU A 1 269 ? -9.434 5.760 19.592 1.00 91.44 269 LEU A N 1
ATOM 2258 C CA . LEU A 1 269 ? -10.020 6.293 18.363 1.00 91.44 269 LEU A CA 1
ATOM 2259 C C . LEU A 1 269 ? -11.161 5.405 17.851 1.00 91.44 269 LEU A C 1
ATOM 2261 O O . LEU A 1 269 ? -12.230 5.914 17.521 1.00 91.44 269 LEU A O 1
ATOM 2265 N N . PHE A 1 270 ? -10.942 4.091 17.770 1.00 92.12 270 PHE A N 1
ATOM 2266 C CA . PHE A 1 270 ? -11.940 3.152 17.254 1.00 92.12 270 PHE A CA 1
ATOM 2267 C C . PHE A 1 270 ? -13.144 2.984 18.190 1.00 92.12 270 PHE A C 1
ATOM 2269 O O . PHE A 1 270 ? -14.258 2.816 17.697 1.00 92.12 270 PHE A O 1
ATOM 2276 N N . ASN A 1 271 ? -12.948 3.160 19.499 1.00 92.00 271 ASN A N 1
ATOM 2277 C CA . ASN A 1 271 ? -14.022 3.276 20.492 1.00 92.00 271 ASN A CA 1
ATOM 2278 C C . ASN A 1 271 ? -14.743 4.637 20.480 1.00 92.00 271 ASN A C 1
ATOM 2280 O O . ASN A 1 271 ? -15.713 4.822 21.210 1.00 92.00 271 ASN A O 1
ATOM 2284 N N . GLY A 1 272 ? -14.269 5.616 19.704 1.00 88.75 272 GLY A N 1
ATOM 2285 C CA . GLY A 1 272 ? -14.827 6.972 19.694 1.00 88.75 272 GLY A CA 1
ATOM 2286 C C . GLY A 1 272 ? -14.470 7.822 20.921 1.00 88.75 272 GLY A C 1
ATOM 2287 O O . GLY A 1 272 ? -15.032 8.902 21.095 1.00 88.75 272 GLY A O 1
ATOM 2288 N N . GLU A 1 273 ? -13.526 7.377 21.752 1.00 90.06 273 GLU A N 1
ATOM 2289 C CA . GLU A 1 273 ? -13.042 8.094 22.942 1.00 90.06 273 GLU A CA 1
ATOM 2290 C C . GLU A 1 273 ? -12.089 9.247 22.588 1.00 90.06 273 GLU A C 1
ATOM 2292 O O . GLU A 1 273 ? -11.906 10.179 23.371 1.00 90.06 273 GLU A O 1
ATOM 2297 N N . GLU A 1 274 ? -11.467 9.198 21.408 1.00 87.88 274 GLU A N 1
ATOM 2298 C CA . GLU A 1 274 ? -10.497 10.192 20.950 1.00 87.88 274 GLU A CA 1
ATOM 2299 C C . GLU A 1 274 ? -10.770 10.601 19.497 1.00 87.88 274 GLU A C 1
ATOM 2301 O O . GLU A 1 274 ? -11.154 9.781 18.666 1.00 87.88 274 GLU A O 1
ATOM 2306 N N . GLN A 1 275 ? -10.566 11.882 19.168 1.00 85.31 275 GLN A N 1
ATOM 2307 C CA . GLN A 1 275 ? -10.641 12.353 17.783 1.00 85.31 275 GLN A CA 1
ATOM 2308 C C . GLN A 1 275 ? -9.275 12.260 17.106 1.00 85.31 275 GLN A C 1
ATOM 2310 O O . GLN A 1 275 ? -8.245 12.599 17.690 1.00 85.31 275 GLN A O 1
ATOM 2315 N N . TRP A 1 276 ? -9.272 11.857 15.835 1.00 84.50 276 TRP A N 1
ATOM 2316 C CA . TRP A 1 276 ? -8.055 11.883 15.038 1.00 84.50 276 TRP A CA 1
ATOM 2317 C C . TRP A 1 276 ? -7.707 13.312 14.622 1.00 84.50 276 TRP A C 1
ATOM 2319 O O . TRP A 1 276 ? -8.405 13.915 13.806 1.00 84.50 276 TRP A O 1
ATOM 2329 N N . ASN A 1 277 ? -6.611 13.836 15.165 1.00 72.94 277 ASN A N 1
ATOM 2330 C CA . ASN A 1 277 ? -6.007 15.081 14.705 1.00 72.94 277 ASN A CA 1
ATOM 2331 C C . ASN A 1 277 ? -4.910 14.719 13.698 1.00 72.94 277 ASN A C 1
ATOM 2333 O O . ASN A 1 277 ? -3.818 14.316 14.098 1.00 72.94 277 ASN A O 1
ATOM 2337 N N . SER A 1 278 ? -5.260 14.771 12.410 1.00 59.66 278 SER A N 1
ATOM 2338 C CA . SER A 1 278 ? -4.348 14.564 11.275 1.00 59.66 278 SER A CA 1
ATOM 2339 C C . SER A 1 278 ? -3.410 15.742 11.064 1.00 59.66 278 SER A C 1
ATOM 2341 O O . SER A 1 278 ? -3.939 16.878 11.115 1.00 59.66 278 SER A O 1
#

pLDDT: mean 80.22, std 17.72, range [34.25, 98.06]

Sequence (278 aa):
MDKKETTFSDRAKVGMIKWSLKHGETGSEDELLEYARANMKGVDHSSKVKKGIHSKYDSQGLISEEYNRRMKLKIARYYDIPFGNVSQEKINMYYNDINFGNKNVLEWKRAHLDNTFTEASAEEVEKGYSEYLSVRFQSSMLEYQNGYLRTKREWYHFNNIDQKLFCRSSWEIEFCKMCDGFLLDGTIQGISVPQRIKYFRSDIQQWRHYYPDFRVETNDSHFVVEIKPFFKCSDQTNKDKFQFANRKHGKKFVIVTENELKLEKLKKLFNGEEQWNS

Foldseek 3Di:
DDPPPQPPVNVVLVVQLVVQVVVVDDDPSVVSNVVSVVPVPCPPVVVVVVCVLCVVDVDPVVSVVVVVQVLLVVLCVVVVHDSVPCDPVSSVVVCVVVVNDDPDPQVVLCVQLPPVCVVPDSVVSVVSSVVVVVVVVVCCVVPPPPVCSFFDWDWDQQPPDRDIDTGRGPLLNLVSVVVSVCCVVQLWVDKDWDDWFWWQQPVVRDIDIDTASMWTHHPVGIAGEHEDAPVCCPPSRNVRVQVRVCVVQPQRYAYDHPVNSPDCVVSCVSNVNDGDDD

Radius of gyration: 23.77 Å; chains: 1; bounding box: 60×58×56 Å

Secondary structure (DSSP, 8-state):
-------HHHHHHHHHHHHHHHTT--S-HHHHHHHHHHH-----HHHHHHHHHHTT-SSHHHHHHHHHHHHHHHHHHHTT--GGG--HHHHHHHHHHTT-S-S-HHHHHHHHS-GGGSS--HHHHHHHHHHHHHHHHHHHHHH---S-TT---EEEEPSSSS-EEEESSHHHHHHHHHHHHHHHTTS-SEEEPPPPEEEEETTTTEEEEE--SEEEE-SS-EEEEEE--GGGTTSHHHHHHHHHHHHHHGGGEEEE-TTTTT-THHHHHHTTSS----